Protein AF-A0AAX4HRD5-F1 (afdb_monomer_lite)

Organism: NCBI:txid28202

Foldseek 3Di:
DDDDDDDDDDDDDDDDDDDDDDDDDDDDPPPPPPDPPDQLDPDKDFPDKAFDAFPPDPPDPADDLVRQVVVLVVVVVVVVPCPQFDWAEKEKEAEAELDFDWDADPNDTDTDPCRQVSRQVRRVRVQVSNCVNCVVVCVVCVRHHYHTYYDHAFDHDDPCLVVQVVAFPVDPCSLVLLQVLCVVGVCRCCPQLVNPHSVVLNPCVQHRTRSSSRTVSNHGMIITIIGGRNVSRDDDPPPPPDDDDDDDDDD

Sequence (251 aa):
MKAFNLLAFYLILGISVAQAQYGNPNYSLQNRKRQPPPACVDEKFVLHGEMIPLNFETGRSTVGEDQIEPVKNKVSAYLSSHEIELITDVTVTTSSSKAPFYTTINGKKVLDPQSNEKSLSLAKERMVFAEKVMSSLKASYPNIKFNFAAELAGPDFHPADLNDRFVTRMTAGYGERVESLFQKHKASYTDQAIVQSSYDLLDEQKFGNLFLAKFKPFHGIRLVIQGYKKELVKCLETKEKINPKSGASKQ

pLDDT: mean 77.13, std 22.77, range [31.62, 98.19]

Structure (mmCIF, N/CA/C/O backbone):
data_AF-A0AAX4HRD5-F1
#
_entry.id   AF-A0AAX4HRD5-F1
#
loop_
_atom_site.group_PDB
_atom_site.id
_atom_site.type_symbol
_atom_site.label_atom_id
_atom_site.label_alt_id
_atom_site.label_comp_id
_atom_site.label_asym_id
_atom_site.label_entity_id
_atom_site.label_seq_id
_atom_site.pdbx_PDB_ins_code
_atom_site.Cartn_x
_atom_site.Cartn_y
_atom_site.Cartn_z
_atom_site.occupancy
_atom_site.B_iso_or_equiv
_atom_site.auth_seq_id
_atom_site.auth_comp_id
_atom_site.auth_asym_id
_atom_site.auth_atom_id
_atom_site.pdbx_PDB_model_num
ATOM 1 N N . MET A 1 1 ? -27.467 -68.793 -16.072 1.00 38.50 1 MET A N 1
ATOM 2 C CA . MET A 1 1 ? -27.285 -70.125 -15.455 1.00 38.50 1 MET A CA 1
ATOM 3 C C . MET A 1 1 ? -26.776 -69.925 -14.034 1.00 38.50 1 MET A C 1
ATOM 5 O O . MET A 1 1 ? -25.820 -69.184 -13.898 1.00 38.50 1 MET A O 1
ATOM 9 N N . LYS A 1 2 ? -27.489 -70.512 -13.054 1.00 36.59 2 LYS A N 1
ATOM 10 C CA . LYS A 1 2 ? -27.064 -71.141 -11.774 1.00 36.59 2 LYS A CA 1
ATOM 11 C C . LYS A 1 2 ? -25.809 -70.595 -11.047 1.00 36.59 2 LYS A C 1
ATOM 13 O O . LYS A 1 2 ? -24.791 -70.414 -11.683 1.00 36.59 2 LYS A O 1
ATOM 18 N N . ALA A 1 3 ? -25.699 -70.501 -9.722 1.00 35.88 3 ALA A N 1
ATOM 19 C CA . ALA A 1 3 ? -26.572 -70.652 -8.554 1.00 35.88 3 ALA A CA 1
ATOM 20 C C . ALA A 1 3 ? -25.680 -70.421 -7.300 1.00 35.88 3 ALA A C 1
ATOM 22 O O . ALA A 1 3 ? -24.546 -70.879 -7.282 1.00 35.88 3 ALA A O 1
ATOM 23 N N . PHE A 1 4 ? -26.209 -69.705 -6.301 1.00 38.50 4 PHE A N 1
ATOM 24 C CA . PHE A 1 4 ? -26.206 -69.972 -4.846 1.00 38.50 4 PHE A CA 1
ATOM 25 C C . PHE A 1 4 ? -25.035 -70.665 -4.100 1.00 38.50 4 PHE A C 1
ATOM 27 O O . PHE A 1 4 ? -24.692 -71.804 -4.397 1.00 38.50 4 PHE A O 1
ATOM 34 N N . ASN A 1 5 ? -24.593 -70.020 -3.002 1.00 38.41 5 ASN A N 1
ATOM 35 C CA . ASN A 1 5 ? -24.482 -70.506 -1.595 1.00 38.41 5 ASN A CA 1
ATOM 36 C C . ASN A 1 5 ? -23.712 -69.425 -0.791 1.00 38.41 5 ASN A C 1
ATOM 38 O O . ASN A 1 5 ? -22.618 -69.065 -1.202 1.00 38.41 5 ASN A O 1
ATOM 42 N N . LEU A 1 6 ? -24.198 -68.706 0.232 1.00 38.72 6 LEU A N 1
ATOM 43 C CA . LEU A 1 6 ? -25.059 -68.953 1.405 1.00 38.72 6 LEU A CA 1
ATOM 44 C C . LEU A 1 6 ? -24.363 -69.745 2.532 1.00 38.72 6 LEU A C 1
ATOM 46 O O . LEU A 1 6 ? -23.932 -70.865 2.293 1.00 38.72 6 LEU A O 1
ATOM 50 N N . LEU A 1 7 ? -24.322 -69.105 3.718 1.00 36.81 7 LEU A N 1
ATOM 51 C CA . LEU A 1 7 ? -24.059 -69.528 5.119 1.00 36.81 7 LEU A CA 1
ATOM 52 C C . LEU A 1 7 ? -22.996 -68.614 5.776 1.00 36.81 7 LEU A C 1
ATOM 54 O O . LEU A 1 7 ? -21.862 -68.594 5.322 1.00 36.81 7 LEU A O 1
ATOM 58 N N . ALA A 1 8 ? -23.292 -67.687 6.701 1.00 39.28 8 ALA A N 1
ATOM 59 C CA . ALA A 1 8 ? -24.043 -67.695 7.975 1.00 39.28 8 ALA A CA 1
ATOM 60 C C . ALA A 1 8 ? -23.260 -68.274 9.174 1.00 39.28 8 ALA A C 1
ATOM 62 O O . ALA A 1 8 ? -22.603 -69.296 9.022 1.00 39.28 8 ALA A O 1
ATOM 63 N N . PHE A 1 9 ? -23.468 -67.632 10.344 1.00 35.31 9 PHE A N 1
ATOM 64 C CA . PHE A 1 9 ? -23.057 -67.952 11.733 1.00 35.31 9 PHE A CA 1
ATOM 65 C C . PHE A 1 9 ? -21.762 -67.284 12.263 1.00 35.31 9 PHE A C 1
ATOM 67 O O . PHE A 1 9 ? -20.783 -67.209 11.541 1.00 35.31 9 PHE A O 1
ATOM 74 N N . TYR A 1 10 ? -21.645 -66.766 13.500 1.00 37.69 10 TYR A N 1
ATOM 75 C CA . TYR A 1 10 ? -22.487 -66.795 14.709 1.00 37.69 10 TYR A CA 1
ATOM 76 C C . TYR A 1 10 ? -22.283 -65.524 15.572 1.00 37.69 10 TYR A C 1
ATOM 78 O O . TYR A 1 10 ? -21.238 -64.882 15.569 1.00 37.69 10 TYR A O 1
ATOM 86 N N . LEU A 1 11 ? -23.335 -65.243 16.332 1.00 37.12 11 LEU A N 1
ATOM 87 C CA . LEU A 1 11 ? -23.614 -64.236 17.357 1.00 37.12 11 LEU A CA 1
ATOM 88 C C . LEU A 1 11 ? -23.025 -64.658 18.718 1.00 37.12 11 LEU A C 1
ATOM 90 O O . LEU A 1 11 ? -23.286 -65.799 19.077 1.00 37.12 11 LEU A O 1
ATOM 94 N N . ILE A 1 12 ? -22.368 -63.786 19.507 1.00 42.50 12 ILE A N 1
ATOM 95 C CA . ILE A 1 12 ? -22.338 -63.897 20.990 1.00 42.50 12 ILE A CA 1
ATOM 96 C C . ILE A 1 12 ? -22.329 -62.506 21.656 1.00 42.50 12 ILE A C 1
ATOM 98 O O . ILE A 1 12 ? -21.476 -61.661 21.393 1.00 42.50 12 ILE A O 1
ATOM 102 N N . LEU A 1 13 ? -23.319 -62.330 22.535 1.00 39.72 13 LEU A N 1
ATOM 103 C CA . LEU A 1 13 ? -23.557 -61.255 23.498 1.00 39.72 13 LEU A CA 1
ATOM 104 C C . LEU A 1 13 ? -22.536 -61.243 24.646 1.00 39.72 13 LEU A C 1
ATOM 106 O O . LEU A 1 13 ? -22.131 -62.294 25.130 1.00 39.72 13 LEU A O 1
ATOM 110 N N . GLY A 1 14 ? -22.259 -60.055 25.183 1.00 31.62 14 GLY A N 1
ATOM 111 C CA . GLY A 1 14 ? -21.596 -59.876 26.475 1.00 31.62 14 GLY A CA 1
ATOM 112 C C . GLY A 1 14 ? -22.189 -58.695 27.238 1.00 31.62 14 GLY A C 1
ATOM 113 O O . GLY A 1 14 ? -21.616 -57.612 27.242 1.00 31.62 14 GLY A O 1
ATOM 114 N N . ILE A 1 15 ? -23.356 -58.904 27.854 1.00 38.53 15 ILE A N 1
ATOM 115 C CA . ILE A 1 15 ? -23.909 -58.037 28.902 1.00 38.53 15 ILE A CA 1
ATOM 116 C C . ILE A 1 15 ? -23.334 -58.530 30.232 1.00 38.53 15 ILE A C 1
ATOM 118 O O . ILE A 1 15 ? -23.537 -59.691 30.578 1.00 38.53 15 ILE A O 1
ATOM 122 N N . SER A 1 16 ? -22.700 -57.640 30.997 1.00 37.88 16 SER A N 1
ATOM 123 C CA . SER A 1 16 ? -22.436 -57.849 32.423 1.00 37.88 16 SER A CA 1
ATOM 124 C C . SER A 1 16 ? -23.011 -56.682 33.216 1.00 37.88 16 SER A C 1
ATOM 126 O O . SER A 1 16 ? -22.591 -55.537 33.063 1.00 37.88 16 SER A O 1
ATOM 128 N N . VAL A 1 17 ? -23.994 -57.005 34.056 1.00 39.75 17 VAL A N 1
ATOM 129 C CA . VAL A 1 17 ? -24.582 -56.152 35.092 1.00 39.75 17 VAL A CA 1
ATOM 130 C C . VAL A 1 17 ? -24.064 -56.641 36.442 1.00 39.75 17 VAL A C 1
ATOM 132 O O . VAL A 1 17 ? -24.178 -57.831 36.717 1.00 39.75 17 VAL A O 1
ATOM 135 N N . ALA A 1 18 ? -23.540 -55.731 37.266 1.00 37.22 18 ALA A N 1
ATOM 136 C CA . ALA A 1 18 ? -23.424 -55.772 38.738 1.00 37.22 18 ALA A CA 1
ATOM 137 C C . ALA A 1 18 ? -22.440 -54.652 39.138 1.00 37.22 18 ALA A C 1
ATOM 139 O O . ALA A 1 18 ? -21.436 -54.475 38.465 1.00 37.22 18 ALA A O 1
ATOM 140 N N . GLN A 1 19 ? -22.605 -53.834 40.175 1.00 33.31 19 GLN A N 1
ATOM 141 C CA . GLN A 1 19 ? -23.454 -53.877 41.359 1.00 33.31 19 GLN A CA 1
ATOM 142 C C . GLN A 1 19 ? -23.514 -52.453 41.939 1.00 33.31 19 GLN A C 1
ATOM 144 O O . GLN A 1 19 ? -22.538 -51.706 41.883 1.00 33.31 19 GLN A O 1
ATOM 149 N N . ALA A 1 20 ? -24.654 -52.098 42.527 1.00 34.84 20 ALA A N 1
ATOM 150 C CA . ALA A 1 20 ? -24.804 -50.909 43.352 1.00 34.84 20 ALA A CA 1
ATOM 151 C C . ALA A 1 20 ? -24.137 -51.121 44.723 1.00 34.84 20 ALA A C 1
ATOM 153 O O . ALA A 1 20 ? -24.374 -52.137 45.375 1.00 34.84 20 ALA A O 1
ATOM 154 N N . GLN A 1 21 ? -23.373 -50.133 45.190 1.00 35.44 21 GLN A N 1
ATOM 155 C CA . GLN A 1 21 ? -23.052 -49.957 46.605 1.00 35.44 21 GLN A CA 1
ATOM 156 C C . GLN A 1 21 ? -23.453 -48.546 47.035 1.00 35.44 21 GLN A C 1
ATOM 158 O O . GLN A 1 21 ? -23.017 -47.547 46.467 1.00 35.44 21 GLN A O 1
ATOM 163 N N . TYR A 1 22 ? -24.326 -48.499 48.038 1.00 35.03 22 TYR A N 1
ATOM 164 C CA . TYR A 1 22 ? -24.708 -47.306 48.780 1.00 35.03 22 TYR A CA 1
ATOM 165 C C . TYR A 1 22 ? -23.544 -46.834 49.666 1.00 35.03 22 TYR A C 1
ATOM 167 O O . TYR A 1 22 ? -22.958 -47.632 50.395 1.00 35.03 22 TYR A O 1
ATOM 175 N N . GLY A 1 23 ? -23.272 -45.526 49.657 1.00 32.09 23 GLY A N 1
ATOM 176 C CA . GLY A 1 23 ? -22.358 -44.842 50.575 1.00 32.09 23 GLY A CA 1
ATOM 177 C C . GLY A 1 23 ? -22.674 -43.342 50.645 1.00 32.09 23 GLY A C 1
ATOM 178 O O . GLY A 1 23 ? -22.724 -42.670 49.623 1.00 32.09 23 GLY A O 1
ATOM 179 N N . ASN A 1 24 ? -22.947 -42.867 51.861 1.00 32.41 24 ASN A N 1
ATOM 180 C CA . ASN A 1 24 ? -23.458 -41.550 52.284 1.00 32.41 24 ASN A CA 1
ATOM 181 C C . ASN A 1 24 ? -22.602 -40.334 51.812 1.00 32.41 24 ASN A C 1
ATOM 183 O O . ASN A 1 24 ? -21.400 -40.491 51.586 1.00 32.41 24 ASN A O 1
ATOM 187 N N . PRO A 1 25 ? -23.174 -39.111 51.712 1.00 44.19 25 PRO A N 1
ATOM 188 C CA . PRO A 1 25 ? -22.585 -37.954 51.060 1.00 44.19 25 PRO A CA 1
ATOM 189 C C . PRO A 1 25 ? -21.650 -37.208 52.011 1.00 44.19 25 PRO A C 1
ATOM 191 O O . PRO A 1 25 ? -22.013 -36.888 53.141 1.00 44.19 25 PRO A O 1
ATOM 194 N N . ASN A 1 26 ? -20.467 -36.852 51.522 1.00 32.72 26 ASN A N 1
ATOM 195 C CA . ASN A 1 26 ? -19.670 -35.806 52.140 1.00 32.72 26 ASN A CA 1
ATOM 196 C C . ASN A 1 26 ? -19.492 -34.666 51.146 1.00 32.72 26 ASN A C 1
ATOM 198 O O . ASN A 1 26 ? -18.991 -34.834 50.034 1.00 32.72 26 ASN A O 1
ATOM 202 N N . TYR A 1 27 ? -19.974 -33.508 51.582 1.00 39.41 27 TYR A N 1
ATOM 203 C CA . TYR A 1 27 ? -19.851 -32.218 50.939 1.00 39.41 27 TYR A CA 1
ATOM 204 C C . TYR A 1 27 ? -18.404 -31.965 50.504 1.00 39.41 27 TYR A C 1
ATOM 206 O O . TYR A 1 27 ? -17.503 -31.868 51.332 1.00 39.41 27 TYR A O 1
ATOM 214 N N . SER A 1 28 ? -18.198 -31.732 49.209 1.00 35.22 28 SER A N 1
ATOM 215 C CA . SER A 1 28 ? -17.154 -30.805 48.786 1.00 35.22 28 SER A CA 1
ATOM 216 C C . SER A 1 28 ? -17.786 -29.773 47.858 1.00 35.22 28 SER A C 1
ATOM 218 O O . SER A 1 28 ? -18.072 -30.018 46.687 1.00 35.22 28 SER A O 1
ATOM 220 N N . LEU A 1 29 ? -18.064 -28.600 48.429 1.00 38.88 29 LEU A N 1
ATOM 221 C CA . LEU A 1 29 ? -18.230 -27.356 47.688 1.00 38.88 29 LEU A CA 1
ATOM 222 C C . LEU A 1 29 ? -16.873 -27.040 47.050 1.00 38.88 29 LEU A C 1
ATOM 224 O O . LEU A 1 29 ? -16.096 -26.233 47.554 1.00 38.88 29 LEU A O 1
ATOM 228 N N . GLN A 1 30 ? -16.548 -27.728 45.956 1.00 38.16 30 GLN A N 1
ATOM 229 C CA . GLN A 1 30 ? -15.456 -27.293 45.109 1.00 38.16 30 GLN A CA 1
ATOM 230 C C . GLN A 1 30 ? -15.877 -25.975 44.474 1.00 38.16 30 GLN A C 1
ATOM 232 O O . GLN A 1 30 ? -16.854 -25.904 43.728 1.00 38.16 30 GLN A O 1
ATOM 237 N N . ASN A 1 31 ? -15.113 -24.940 44.815 1.00 38.94 31 ASN A N 1
ATOM 238 C CA . ASN A 1 31 ? -14.980 -23.681 44.102 1.00 38.94 31 ASN A CA 1
ATOM 239 C C . ASN A 1 31 ? -15.047 -23.903 42.581 1.00 38.94 31 ASN A C 1
ATOM 241 O O . ASN A 1 31 ? -14.020 -24.030 41.911 1.00 38.94 31 ASN A O 1
ATOM 245 N N . ARG A 1 32 ? -16.253 -23.874 42.003 1.00 37.75 32 ARG A N 1
ATOM 246 C CA . ARG A 1 32 ? -16.411 -23.486 40.607 1.00 37.75 32 ARG A CA 1
ATOM 247 C C . ARG A 1 32 ? -16.018 -22.021 40.566 1.00 37.75 32 ARG A C 1
ATOM 249 O O . ARG A 1 32 ? -16.844 -21.144 40.813 1.00 37.75 32 ARG A O 1
ATOM 256 N N . LYS A 1 33 ? -14.741 -21.758 40.262 1.00 39.19 33 LYS A N 1
ATOM 257 C CA . LYS A 1 33 ? -14.354 -20.515 39.595 1.00 39.19 33 LYS A CA 1
ATOM 258 C C . LYS A 1 33 ? -15.393 -20.329 38.498 1.00 39.19 33 LYS A C 1
ATOM 260 O O . LYS A 1 33 ? -15.462 -21.161 37.594 1.00 39.19 33 LYS A O 1
ATOM 265 N N . ARG A 1 34 ? -16.270 -19.331 38.643 1.00 40.81 34 ARG A N 1
ATOM 266 C CA . ARG A 1 34 ? -17.187 -18.952 37.573 1.00 40.81 34 ARG A CA 1
ATOM 267 C C . ARG A 1 34 ? -16.283 -18.651 36.390 1.00 40.81 34 ARG A C 1
ATOM 269 O O . ARG A 1 34 ? -15.554 -17.663 36.423 1.00 40.81 34 ARG A O 1
ATOM 276 N N . GLN A 1 35 ? -16.245 -19.557 35.415 1.00 43.12 35 GLN A N 1
ATOM 277 C CA . GLN A 1 35 ? -15.680 -19.205 34.131 1.00 43.12 35 GLN A CA 1
ATOM 278 C C . GLN A 1 35 ? -16.486 -17.995 33.660 1.00 43.12 35 GLN A C 1
ATOM 280 O O . GLN A 1 35 ? -17.718 -18.012 33.791 1.00 43.12 35 GLN A O 1
ATOM 285 N N . PRO A 1 36 ? -15.819 -16.918 33.218 1.00 44.66 36 PRO A N 1
ATOM 286 C CA . PRO A 1 36 ? -16.534 -15.832 32.577 1.00 44.66 36 PRO A CA 1
ATOM 287 C C . PRO A 1 36 ? -17.394 -16.436 31.455 1.00 44.66 36 PRO A C 1
ATOM 289 O O . PRO A 1 36 ? -16.973 -17.422 30.841 1.00 44.66 36 PRO A O 1
ATOM 292 N N . PRO A 1 37 ? -18.614 -15.919 31.237 1.00 48.28 37 PRO A N 1
ATOM 293 C CA . PRO A 1 37 ? -19.470 -16.420 30.171 1.00 48.28 37 PRO A CA 1
ATOM 294 C C . PRO A 1 37 ? -18.688 -16.425 28.845 1.00 48.28 37 PRO A C 1
ATOM 296 O O . PRO A 1 37 ? -17.903 -15.500 28.614 1.00 48.28 37 PRO A O 1
ATOM 299 N N . PRO A 1 38 ? -18.851 -17.460 28.000 1.00 47.88 38 PRO A N 1
ATOM 300 C CA . PRO A 1 38 ? -18.165 -17.524 26.716 1.00 47.88 38 PRO A CA 1
ATOM 301 C C . PRO A 1 38 ? -18.515 -16.289 25.878 1.00 47.88 38 PRO A C 1
ATOM 303 O O . PRO A 1 38 ? -19.665 -15.843 25.869 1.00 47.88 38 PRO A O 1
ATOM 306 N N . ALA A 1 39 ? -17.520 -15.724 25.195 1.00 47.25 39 ALA A N 1
ATOM 307 C CA . ALA A 1 39 ? -17.760 -14.698 24.189 1.00 47.25 39 ALA A CA 1
ATOM 308 C C . ALA A 1 39 ? -18.638 -15.300 23.076 1.00 47.25 39 ALA A C 1
ATOM 310 O O . ALA A 1 39 ? -18.382 -16.414 22.637 1.00 47.25 39 ALA A O 1
ATOM 311 N N . CYS A 1 40 ? -19.690 -14.601 22.636 1.00 58.09 40 CYS A N 1
ATOM 312 C CA . CYS A 1 40 ? -20.634 -15.152 21.649 1.00 58.09 40 CYS A CA 1
ATOM 313 C C . CYS A 1 40 ? -20.211 -14.930 20.184 1.00 58.09 40 CYS A C 1
ATOM 315 O O . CYS A 1 40 ? -20.991 -15.214 19.279 1.00 58.09 40 CYS A O 1
ATOM 317 N N . VAL A 1 41 ? -19.013 -14.396 19.932 1.00 57.09 41 VAL A N 1
ATOM 318 C CA . VAL A 1 41 ? -18.454 -14.235 18.583 1.00 57.09 41 VAL A CA 1
ATOM 319 C C . VAL A 1 41 ? -16.945 -14.432 18.679 1.00 57.09 41 VAL A C 1
ATOM 321 O O . VAL A 1 41 ? -16.258 -13.617 19.293 1.00 57.09 41 VAL A O 1
ATOM 324 N N . ASP A 1 42 ? -16.450 -15.533 18.117 1.00 55.44 42 ASP A N 1
ATOM 325 C CA . ASP A 1 42 ? -15.047 -15.945 18.252 1.00 55.44 42 ASP A CA 1
ATOM 326 C C . ASP A 1 42 ? -14.104 -15.214 17.278 1.00 55.44 42 ASP A C 1
ATOM 328 O O . ASP A 1 42 ? -12.894 -15.180 17.497 1.00 55.44 42 ASP A O 1
ATOM 332 N N . GLU A 1 43 ? -14.635 -14.579 16.226 1.00 67.75 43 GLU A N 1
ATOM 333 C CA . GLU A 1 43 ? -13.824 -14.018 15.140 1.00 67.75 43 GLU A CA 1
ATOM 334 C C . GLU A 1 43 ? -14.094 -12.526 14.901 1.00 67.75 43 GLU A C 1
ATOM 336 O O . GLU A 1 43 ? -15.232 -12.083 14.735 1.00 67.75 43 GLU A O 1
ATOM 341 N N . LYS A 1 44 ? -13.010 -11.740 14.876 1.00 78.62 44 LYS A N 1
ATOM 342 C CA . LYS A 1 44 ? -13.014 -10.345 14.421 1.00 78.62 44 LYS A CA 1
ATOM 343 C C . LYS A 1 44 ? -13.053 -10.312 12.899 1.00 78.62 44 LYS A C 1
ATOM 345 O O . LYS A 1 44 ? -12.242 -10.966 12.246 1.00 78.62 44 LYS A O 1
ATOM 350 N N . PHE A 1 45 ? -13.919 -9.477 12.341 1.00 86.50 45 PHE A N 1
ATOM 351 C CA . PHE A 1 45 ? -14.015 -9.278 10.897 1.00 86.50 45 PHE A CA 1
ATOM 352 C C . PHE A 1 45 ? -13.294 -8.003 10.473 1.00 86.50 45 PHE A C 1
ATOM 354 O O . PHE A 1 45 ? -13.218 -7.039 11.235 1.00 86.50 45 PHE A O 1
ATOM 361 N N . VAL A 1 46 ? -12.811 -7.980 9.230 1.00 88.62 46 VAL A N 1
ATOM 362 C CA . VAL A 1 46 ? -12.480 -6.726 8.547 1.00 88.62 46 VAL A CA 1
ATOM 363 C C . VAL A 1 46 ? -13.798 -6.057 8.166 1.00 88.62 46 VAL A C 1
ATOM 365 O O . VAL A 1 46 ? -14.539 -6.576 7.335 1.00 88.62 46 VAL A O 1
ATOM 368 N N . LEU A 1 47 ? -14.099 -4.937 8.818 1.00 88.94 47 LEU A N 1
ATOM 369 C CA . LEU A 1 47 ? -15.295 -4.132 8.570 1.00 88.94 47 LEU A CA 1
ATOM 370 C C . LEU A 1 47 ? -15.053 -3.160 7.409 1.00 88.94 47 LEU A C 1
ATOM 372 O O . LEU A 1 47 ? -15.902 -3.007 6.538 1.00 88.94 47 LEU A O 1
ATOM 376 N N . HIS A 1 48 ? -13.845 -2.589 7.349 1.00 91.19 48 HIS A N 1
ATOM 377 C CA . HIS A 1 48 ? -13.391 -1.728 6.257 1.00 91.19 48 HIS A CA 1
ATOM 378 C C . HIS A 1 48 ? -11.934 -2.010 5.915 1.00 91.19 48 HIS A C 1
ATOM 380 O O . HIS A 1 48 ? -11.097 -2.154 6.808 1.00 91.19 48 HIS A O 1
ATOM 386 N N . GLY A 1 49 ? -11.627 -2.053 4.623 1.00 90.81 49 GLY A N 1
ATOM 387 C CA . GLY A 1 49 ? -10.275 -2.194 4.102 1.00 90.81 49 GLY A CA 1
ATOM 388 C C . GLY A 1 49 ? -10.104 -1.302 2.883 1.00 90.81 49 GLY A C 1
ATOM 389 O O . GLY A 1 49 ? -10.885 -1.394 1.940 1.00 90.81 49 GLY A O 1
ATOM 390 N N . GLU A 1 50 ? -9.095 -0.438 2.894 1.00 91.88 50 GLU A N 1
ATOM 391 C CA . GLU A 1 50 ? -8.825 0.482 1.788 1.00 91.88 50 GLU A CA 1
ATOM 392 C C . GLU A 1 50 ? -7.322 0.728 1.652 1.00 91.88 50 GLU A C 1
ATOM 394 O O . GLU A 1 50 ? -6.609 0.870 2.648 1.00 91.88 50 GLU A O 1
ATOM 399 N N . MET A 1 51 ? -6.851 0.827 0.410 1.00 89.62 51 MET A N 1
ATOM 400 C CA . MET A 1 51 ? -5.528 1.354 0.096 1.00 89.62 51 MET A CA 1
ATOM 401 C C . MET A 1 51 ? -5.665 2.800 -0.379 1.00 89.62 51 MET A C 1
ATOM 403 O O . MET A 1 51 ? -6.194 3.070 -1.456 1.00 89.62 51 MET A O 1
ATOM 407 N N . ILE A 1 52 ? -5.192 3.735 0.439 1.00 88.31 52 ILE A N 1
ATOM 408 C CA . ILE A 1 52 ? -5.245 5.169 0.166 1.00 88.31 52 ILE A CA 1
ATOM 409 C C . ILE A 1 52 ? -3.939 5.551 -0.542 1.00 88.31 52 ILE A C 1
ATOM 411 O O . ILE A 1 52 ? -2.872 5.525 0.089 1.00 88.31 52 ILE A O 1
ATOM 415 N N . PRO A 1 53 ? -3.976 5.889 -1.845 1.00 80.12 53 PRO A N 1
ATOM 416 C CA . PRO A 1 53 ? -2.792 6.363 -2.538 1.00 80.12 53 PRO A CA 1
ATOM 417 C C . PRO A 1 53 ? -2.395 7.728 -1.979 1.00 80.12 53 PRO A C 1
ATOM 419 O O . PRO A 1 53 ? -3.237 8.576 -1.688 1.00 80.12 53 PRO A O 1
ATOM 422 N N . LEU A 1 54 ? -1.095 7.946 -1.846 1.00 75.75 54 LEU A N 1
ATOM 423 C CA . LEU A 1 54 ? -0.558 9.233 -1.429 1.00 75.75 54 LEU A CA 1
ATOM 424 C C . LEU A 1 54 ? -0.285 10.103 -2.659 1.00 75.75 54 LEU A C 1
ATOM 426 O O . LEU A 1 54 ? 0.274 9.632 -3.656 1.00 75.75 54 LEU A O 1
ATOM 430 N N . ASN A 1 55 ? -0.645 11.382 -2.572 1.00 64.62 55 ASN A N 1
ATOM 431 C CA . ASN A 1 55 ? -0.332 12.367 -3.600 1.00 64.62 55 ASN A CA 1
ATOM 432 C C . ASN A 1 55 ? 1.102 12.856 -3.397 1.00 64.62 55 ASN A C 1
ATOM 434 O O . ASN A 1 55 ? 1.350 13.914 -2.821 1.00 64.62 55 ASN A O 1
ATOM 438 N N . PHE A 1 56 ? 2.068 12.085 -3.895 1.00 55.72 56 PHE A N 1
ATOM 439 C CA . PHE A 1 56 ? 3.425 12.598 -4.038 1.00 55.72 56 PHE A CA 1
ATOM 440 C C . PHE A 1 56 ? 3.432 13.642 -5.143 1.00 55.72 56 PHE A C 1
ATOM 442 O O . PHE A 1 56 ? 3.488 13.310 -6.327 1.00 55.72 56 PHE A O 1
ATOM 449 N N . GLU A 1 57 ? 3.402 14.915 -4.759 1.00 53.22 57 GLU A N 1
ATOM 450 C CA . GLU A 1 57 ? 3.896 15.960 -5.644 1.00 53.22 57 GLU A CA 1
ATOM 451 C C . GLU A 1 57 ? 5.327 15.591 -6.045 1.00 53.22 57 GLU A C 1
ATOM 453 O O . GLU A 1 57 ? 6.188 15.322 -5.197 1.00 53.22 57 GLU A O 1
ATOM 458 N N . THR A 1 58 ? 5.573 15.527 -7.351 1.00 41.28 58 THR A N 1
ATOM 459 C CA . THR A 1 58 ? 6.892 15.243 -7.912 1.00 41.28 58 THR A CA 1
ATOM 460 C C . THR A 1 58 ? 7.910 16.213 -7.304 1.00 41.28 58 THR A C 1
ATOM 462 O O . THR A 1 58 ? 7.840 17.411 -7.556 1.00 41.28 58 THR A O 1
ATOM 465 N N . GLY A 1 59 ? 8.843 15.710 -6.489 1.00 40.38 59 GLY A N 1
ATOM 466 C CA . GLY A 1 59 ? 9.871 16.528 -5.831 1.00 40.38 59 GLY A CA 1
ATOM 467 C C . GLY A 1 59 ? 9.737 16.676 -4.313 1.00 40.38 59 GLY A C 1
ATOM 468 O O . GLY A 1 59 ? 10.682 17.158 -3.689 1.00 40.38 59 GLY A O 1
ATOM 469 N N . ARG A 1 60 ? 8.647 16.212 -3.684 1.00 53.09 60 ARG A N 1
ATOM 470 C CA . ARG A 1 60 ? 8.611 16.101 -2.216 1.00 53.09 60 ARG A CA 1
ATOM 471 C C . ARG A 1 60 ? 9.478 14.933 -1.751 1.00 53.09 60 ARG A C 1
ATOM 473 O O . ARG A 1 60 ? 9.220 13.775 -2.075 1.00 53.09 60 ARG A O 1
ATOM 480 N N . SER A 1 61 ? 10.519 15.258 -0.992 1.00 51.09 61 SER A N 1
ATOM 481 C CA . SER A 1 61 ? 11.445 14.298 -0.385 1.00 51.09 61 SER A CA 1
ATOM 482 C C . SER A 1 61 ? 10.946 13.736 0.948 1.00 51.09 61 SER A C 1
ATOM 484 O O . SER A 1 61 ? 11.474 12.724 1.398 1.00 51.09 61 SER A O 1
ATOM 486 N N . THR A 1 62 ? 9.934 14.358 1.561 1.00 57.56 62 THR A N 1
ATOM 487 C CA . THR A 1 62 ? 9.388 13.993 2.874 1.00 57.56 62 THR A CA 1
ATOM 488 C C . THR A 1 62 ? 7.860 13.963 2.857 1.00 57.56 62 THR A C 1
ATOM 490 O O . THR A 1 62 ? 7.211 14.585 2.011 1.00 57.56 62 THR A O 1
ATOM 493 N N . VAL A 1 63 ? 7.269 13.207 3.786 1.00 67.00 63 VAL A N 1
ATOM 494 C CA . VAL A 1 63 ? 5.811 13.165 3.986 1.00 67.00 63 VAL A CA 1
ATOM 495 C C . VAL A 1 63 ? 5.398 14.206 5.022 1.00 67.00 63 VAL A C 1
ATOM 497 O O . VAL A 1 63 ? 6.074 14.358 6.033 1.00 67.00 63 VAL A O 1
ATOM 500 N N . GLY A 1 64 ? 4.303 14.923 4.754 1.00 70.38 64 GLY A N 1
ATOM 501 C CA . GLY A 1 64 ? 3.741 15.949 5.633 1.00 70.38 64 GLY A CA 1
ATOM 502 C C . GLY A 1 64 ? 2.403 15.545 6.253 1.00 70.38 64 GLY A C 1
ATOM 503 O O .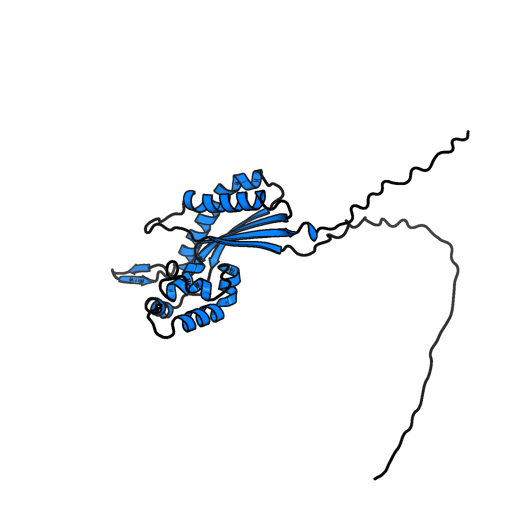 GLY A 1 64 ? 1.782 14.560 5.852 1.00 70.38 64 GLY A O 1
ATOM 504 N N . GLU A 1 65 ? 1.949 16.321 7.240 1.00 78.31 65 GLU A N 1
ATOM 505 C CA . GLU A 1 65 ? 0.653 16.118 7.912 1.00 78.31 65 GLU A CA 1
ATOM 506 C C . GLU A 1 65 ? -0.528 16.207 6.931 1.00 78.31 65 GLU A C 1
ATOM 508 O O . GLU A 1 65 ? -1.487 15.447 7.051 1.00 78.31 65 GLU A O 1
ATOM 513 N N . ASP A 1 66 ? -0.413 17.043 5.896 1.00 80.56 66 ASP A N 1
ATOM 514 C CA . ASP A 1 66 ? -1.387 17.205 4.809 1.00 80.56 66 ASP A CA 1
ATOM 515 C C . ASP A 1 66 ? -1.675 15.901 4.048 1.00 80.56 66 ASP A C 1
ATOM 517 O O . ASP A 1 66 ? -2.765 15.715 3.510 1.00 80.56 66 ASP A O 1
ATOM 521 N N . GLN A 1 67 ? -0.714 14.976 4.038 1.00 79.75 67 GLN A N 1
ATOM 522 C CA . GLN A 1 67 ? -0.848 13.672 3.394 1.00 79.75 67 GLN A CA 1
ATOM 523 C C . GLN A 1 67 ? -1.563 12.644 4.283 1.00 79.75 67 GLN A C 1
ATOM 525 O O . GLN A 1 67 ? -2.062 11.641 3.773 1.00 79.75 67 GLN A O 1
ATOM 530 N N . ILE A 1 68 ? -1.613 12.870 5.602 1.00 85.31 68 ILE A N 1
ATOM 531 C CA . ILE A 1 68 ? -2.156 11.910 6.572 1.00 85.31 68 ILE A CA 1
ATOM 532 C C . ILE A 1 68 ? -3.494 12.359 7.171 1.00 85.31 68 ILE A C 1
ATOM 534 O O . ILE A 1 68 ? -4.330 11.513 7.490 1.00 85.31 68 ILE A O 1
ATOM 538 N N . GLU A 1 69 ? -3.755 13.664 7.268 1.00 87.75 69 GLU A N 1
ATOM 539 C CA . GLU A 1 69 ? -5.036 14.198 7.754 1.00 87.75 69 GLU A CA 1
ATOM 540 C C . GLU A 1 69 ? -6.259 13.611 7.011 1.00 87.75 69 GLU A C 1
ATOM 542 O O . GLU A 1 69 ? -7.245 13.269 7.668 1.00 87.75 69 GLU A O 1
ATOM 547 N N . PRO A 1 70 ? -6.219 13.363 5.681 1.00 87.69 70 PRO A N 1
ATOM 548 C CA . PRO A 1 70 ? -7.314 12.676 4.994 1.00 87.69 70 PRO A CA 1
ATOM 549 C C . PRO A 1 70 ? -7.595 11.265 5.533 1.00 87.69 70 PRO A C 1
ATOM 551 O O . PRO A 1 70 ? -8.753 10.850 5.589 1.00 87.69 70 PRO A O 1
ATOM 554 N N . VAL A 1 71 ? -6.561 10.533 5.967 1.00 88.69 71 VAL A N 1
ATOM 555 C CA . VAL A 1 71 ? -6.710 9.204 6.586 1.00 88.69 71 VAL A CA 1
ATOM 556 C C . VAL A 1 71 ? -7.412 9.331 7.932 1.00 88.69 71 VAL A C 1
ATOM 558 O O . VAL A 1 71 ? -8.360 8.597 8.204 1.00 88.69 71 VAL A O 1
ATOM 561 N N . LYS A 1 72 ? -7.002 10.301 8.754 1.00 91.81 72 LYS A N 1
ATOM 562 C CA . LYS A 1 72 ? -7.657 10.594 10.034 1.00 91.81 72 LYS A CA 1
ATOM 563 C C . LYS A 1 72 ? -9.124 10.949 9.854 1.00 91.81 72 LYS A C 1
ATOM 565 O O . LYS A 1 72 ? -9.966 10.403 10.563 1.00 91.81 72 LYS A O 1
ATOM 570 N N . ASN A 1 73 ? -9.435 11.803 8.883 1.00 91.06 73 ASN A N 1
ATOM 571 C CA . ASN A 1 73 ? -10.809 12.194 8.583 1.00 91.06 73 ASN A CA 1
ATOM 572 C C . ASN A 1 73 ? -11.649 10.992 8.136 1.00 91.06 73 ASN A C 1
ATOM 574 O O . ASN A 1 73 ? -12.768 10.827 8.616 1.00 91.06 73 ASN A O 1
ATOM 578 N N . LYS A 1 74 ? -11.096 10.107 7.294 1.00 91.00 74 LYS A N 1
ATOM 579 C CA . LYS A 1 74 ? -11.751 8.848 6.902 1.00 91.00 74 LYS A CA 1
ATOM 580 C C . LYS A 1 74 ? -12.027 7.943 8.101 1.00 91.00 74 LYS A C 1
ATOM 582 O O . LYS A 1 74 ? -13.149 7.469 8.246 1.00 91.00 74 LYS A O 1
ATOM 587 N N . VAL A 1 75 ? -11.042 7.735 8.979 1.00 91.94 75 VAL A N 1
ATOM 588 C CA . VAL A 1 75 ? -11.233 6.923 10.191 1.00 91.94 75 VAL A CA 1
ATOM 589 C C . VAL A 1 75 ? -12.288 7.552 11.094 1.00 91.94 75 VAL A C 1
ATOM 591 O O . VAL A 1 75 ? -13.230 6.875 11.482 1.00 91.94 75 VAL A O 1
ATOM 594 N N . SER A 1 76 ? -12.180 8.847 11.390 1.00 92.56 76 SER A N 1
ATOM 595 C CA . SER A 1 76 ? -13.144 9.559 12.235 1.00 92.56 76 SER A CA 1
ATOM 596 C C . SER A 1 76 ? -14.569 9.478 11.679 1.00 92.56 76 SER A C 1
ATOM 598 O O . SER A 1 76 ? -15.502 9.182 12.429 1.00 92.56 76 SER A O 1
ATOM 600 N N . ALA A 1 77 ? -14.731 9.663 10.366 1.00 91.75 77 ALA A N 1
ATOM 601 C CA . ALA A 1 77 ? -16.017 9.530 9.694 1.00 91.75 77 ALA A CA 1
ATOM 602 C C . ALA A 1 77 ? -16.567 8.102 9.801 1.00 91.75 77 ALA A C 1
ATOM 604 O O . ALA A 1 77 ? -17.744 7.933 10.119 1.00 91.75 77 ALA A O 1
ATOM 605 N N . TYR A 1 78 ? -15.729 7.077 9.603 1.00 92.31 78 TYR A N 1
ATOM 606 C CA . TYR A 1 78 ? -16.143 5.679 9.739 1.00 92.31 78 TYR A CA 1
ATOM 607 C C . TYR A 1 78 ? -16.602 5.369 11.169 1.00 92.31 78 TYR A C 1
ATOM 609 O O . TYR A 1 78 ? -17.724 4.906 11.368 1.00 92.31 78 TYR A O 1
ATOM 617 N N . LEU A 1 79 ? -15.774 5.705 12.167 1.00 90.12 79 LEU A N 1
ATOM 618 C CA . LEU A 1 79 ? -16.064 5.476 13.587 1.00 90.12 79 LEU A CA 1
ATOM 619 C C . LEU A 1 79 ? -17.366 6.157 14.039 1.00 90.12 79 LEU A C 1
ATOM 621 O O . LEU A 1 79 ? -18.059 5.628 14.902 1.00 90.12 79 LEU A O 1
ATOM 625 N N . SER A 1 80 ? -17.697 7.314 13.462 1.00 88.31 80 SER A N 1
ATOM 626 C CA . SER A 1 80 ? -18.894 8.084 13.832 1.00 88.31 80 SER A CA 1
ATOM 627 C C . SER A 1 80 ? -20.166 7.634 13.105 1.00 88.31 80 SER A C 1
ATOM 629 O O . SER A 1 80 ? -21.258 7.893 13.590 1.00 88.31 80 SER A O 1
ATOM 631 N N . SER A 1 81 ? -20.050 6.991 11.939 1.00 86.81 81 SER A N 1
ATOM 632 C CA . SER A 1 81 ? -21.201 6.618 11.096 1.00 86.81 81 SER A CA 1
ATOM 633 C C . SER A 1 81 ? -21.662 5.168 11.263 1.00 86.81 81 SER A C 1
ATOM 635 O O . SER A 1 81 ? -22.756 4.828 10.820 1.00 86.81 81 SER A O 1
ATOM 637 N N . HIS A 1 82 ? -20.869 4.316 11.920 1.00 82.50 82 HIS A N 1
ATOM 638 C CA . HIS A 1 82 ? -21.138 2.879 12.042 1.00 82.50 82 HIS A CA 1
ATOM 639 C C . HIS A 1 82 ? -21.519 2.488 13.474 1.00 82.50 82 HIS A C 1
ATOM 641 O O . HIS A 1 82 ? -20.926 1.602 14.086 1.00 82.50 82 HIS A O 1
ATOM 647 N N . GLU A 1 83 ? -22.562 3.128 14.012 1.00 72.12 83 GLU A N 1
ATOM 648 C CA . GLU A 1 83 ? -23.049 2.874 15.376 1.00 72.12 83 GLU A CA 1
ATOM 649 C C . GLU A 1 83 ? -23.545 1.437 15.600 1.00 72.12 83 GLU A C 1
ATOM 651 O O . GLU A 1 83 ? -23.673 1.019 16.745 1.00 72.12 83 GLU A O 1
ATOM 656 N N . ILE A 1 84 ? -23.826 0.655 14.552 1.00 68.62 84 ILE A N 1
ATOM 657 C CA . ILE A 1 84 ? -24.260 -0.754 14.657 1.00 68.62 84 ILE A CA 1
ATOM 658 C C . ILE A 1 84 ? -23.053 -1.715 14.715 1.00 68.62 84 ILE A C 1
ATOM 660 O O . ILE A 1 84 ? -23.201 -2.909 14.967 1.00 68.62 84 ILE A O 1
ATOM 664 N N . GLU A 1 85 ? -21.831 -1.219 14.551 1.00 81.94 85 GLU A N 1
ATOM 665 C CA . GLU A 1 85 ? -20.612 -2.022 14.621 1.00 81.94 85 GLU A CA 1
ATOM 666 C C . GLU A 1 85 ? -19.918 -1.817 15.973 1.00 81.94 85 GLU A C 1
ATOM 668 O O . GLU A 1 85 ? -19.942 -0.738 16.566 1.00 81.94 85 GLU A O 1
ATOM 673 N N . LEU A 1 86 ? -19.325 -2.881 16.511 1.00 85.25 86 LEU A N 1
ATOM 674 C CA . LEU A 1 86 ? -18.406 -2.808 17.640 1.00 85.25 86 LEU A CA 1
ATOM 675 C C . LEU A 1 86 ? -16.986 -2.846 17.088 1.00 85.25 86 LEU A C 1
ATOM 677 O O . LEU A 1 86 ? -16.421 -3.918 16.875 1.00 85.25 86 LEU A O 1
ATOM 681 N N . ILE A 1 87 ? -16.431 -1.667 16.841 1.00 88.75 87 ILE A N 1
ATOM 682 C CA . ILE A 1 87 ? -15.079 -1.505 16.311 1.00 88.75 87 ILE A CA 1
ATOM 683 C C . ILE A 1 87 ? -14.078 -1.721 17.446 1.00 88.75 87 ILE A C 1
ATOM 685 O O . ILE A 1 87 ? -14.207 -1.121 18.512 1.00 88.75 87 ILE A O 1
ATOM 689 N N . THR A 1 88 ? -13.084 -2.579 17.221 1.00 89.50 88 THR A N 1
ATOM 690 C CA . THR A 1 88 ? -12.075 -2.916 18.236 1.00 89.50 88 THR A CA 1
ATOM 691 C C . THR A 1 88 ? -10.670 -2.522 17.833 1.00 89.50 88 THR A C 1
ATOM 693 O O . THR A 1 88 ? -9.868 -2.194 18.706 1.00 89.50 88 THR A O 1
ATOM 696 N N . ASP A 1 89 ? -10.358 -2.539 16.537 1.00 93.38 89 ASP A N 1
ATOM 697 C CA . ASP A 1 89 ? -9.013 -2.264 16.051 1.00 93.38 89 ASP A CA 1
ATOM 698 C C . ASP A 1 89 ? -9.055 -1.375 14.810 1.00 93.38 89 ASP A C 1
ATOM 700 O O . ASP A 1 89 ? -9.840 -1.588 13.886 1.00 93.38 89 ASP A O 1
ATOM 704 N N . VAL A 1 90 ? -8.153 -0.401 14.775 1.00 94.62 90 VAL A N 1
ATOM 705 C CA . VAL A 1 90 ? -7.843 0.388 13.584 1.00 94.62 90 VAL A CA 1
ATOM 706 C C . VAL A 1 90 ? -6.362 0.196 13.304 1.00 94.62 90 VAL A C 1
ATOM 708 O O . VAL A 1 90 ? -5.512 0.597 14.098 1.00 94.62 90 VAL A O 1
ATOM 711 N N . THR A 1 91 ? -6.049 -0.428 12.177 1.00 96.31 91 THR A N 1
ATOM 712 C CA . THR A 1 91 ? -4.677 -0.659 11.733 1.00 96.31 91 THR A CA 1
ATOM 713 C C . THR A 1 91 ? -4.371 0.242 10.550 1.00 96.31 91 THR A C 1
ATOM 715 O O . THR A 1 91 ? -5.044 0.189 9.521 1.00 96.31 91 THR A O 1
ATOM 718 N N . VAL A 1 92 ? -3.336 1.063 10.701 1.00 94.88 92 VAL A N 1
ATOM 719 C CA . VAL A 1 92 ? -2.810 1.933 9.649 1.00 94.88 92 VAL A CA 1
ATOM 720 C C . VAL A 1 92 ? -1.419 1.429 9.286 1.00 94.88 92 VAL A C 1
ATOM 722 O O . VAL A 1 92 ? -0.475 1.564 10.066 1.00 94.88 92 VAL A O 1
ATOM 725 N N . THR A 1 93 ? -1.285 0.822 8.110 1.00 96.00 93 THR A N 1
ATOM 726 C CA . THR A 1 93 ? 0.013 0.412 7.572 1.00 96.00 93 THR A CA 1
ATOM 727 C C . THR A 1 93 ? 0.451 1.379 6.488 1.00 96.00 93 THR A C 1
ATOM 729 O O . THR A 1 93 ? -0.246 1.566 5.495 1.00 96.00 93 THR A O 1
ATOM 732 N N . THR A 1 94 ? 1.618 1.984 6.651 1.00 93.69 94 THR A N 1
ATOM 733 C CA . THR A 1 94 ? 2.252 2.776 5.601 1.00 93.69 94 THR A CA 1
ATOM 734 C C . THR A 1 94 ? 3.169 1.869 4.790 1.00 93.69 94 THR A C 1
ATOM 736 O O . THR A 1 94 ? 4.033 1.178 5.333 1.00 93.69 94 THR A O 1
ATOM 739 N N . SER A 1 95 ? 2.990 1.866 3.474 1.00 93.38 95 SER A N 1
ATOM 740 C CA . SER A 1 95 ? 3.671 0.919 2.595 1.00 93.38 95 SER A CA 1
ATOM 741 C C . SER A 1 95 ? 4.428 1.642 1.493 1.00 93.38 95 SER A C 1
ATOM 743 O O . SER A 1 95 ? 3.973 2.646 0.929 1.00 93.38 95 SER A O 1
ATOM 745 N N . SER A 1 96 ? 5.605 1.113 1.181 1.00 92.56 96 SER A N 1
ATOM 746 C CA . SER A 1 96 ? 6.368 1.479 -0.008 1.00 92.56 96 SER A CA 1
ATOM 747 C C . SER A 1 96 ? 6.603 0.234 -0.850 1.00 92.56 96 SER A C 1
ATOM 749 O O . SER A 1 96 ? 7.043 -0.799 -0.348 1.00 92.56 96 SER A O 1
ATOM 751 N N . SER A 1 97 ? 6.353 0.345 -2.152 1.00 93.00 97 SER A N 1
ATOM 752 C CA . SER A 1 97 ? 6.650 -0.724 -3.100 1.00 93.00 97 SER A CA 1
ATOM 753 C C . SER A 1 97 ? 8.140 -1.067 -3.139 1.00 93.00 97 SER A C 1
ATOM 755 O O . SER A 1 97 ? 8.983 -0.174 -3.010 1.00 93.00 97 SER A O 1
ATOM 757 N N . LYS A 1 98 ? 8.463 -2.312 -3.487 1.00 93.56 98 LYS A N 1
ATOM 758 C CA . LYS A 1 98 ? 9.834 -2.766 -3.791 1.00 93.56 98 LYS A CA 1
ATOM 759 C C . LYS A 1 98 ? 10.387 -2.286 -5.148 1.00 93.56 98 LYS A C 1
ATOM 761 O O . LYS A 1 98 ? 11.397 -2.800 -5.621 1.00 93.56 98 LYS A O 1
ATOM 766 N N . ALA A 1 99 ? 9.738 -1.317 -5.800 1.00 91.06 99 ALA A N 1
ATOM 767 C CA . ALA A 1 99 ? 10.296 -0.679 -6.988 1.00 91.06 99 ALA A CA 1
ATOM 768 C C . ALA A 1 99 ? 11.612 0.046 -6.644 1.00 91.06 99 ALA A C 1
ATOM 770 O O . ALA A 1 99 ? 11.685 0.714 -5.609 1.00 91.06 99 ALA A O 1
ATOM 771 N N . PRO A 1 100 ? 12.644 -0.050 -7.498 1.00 90.31 100 PRO A N 1
ATOM 772 C CA . PRO A 1 100 ? 13.955 0.487 -7.182 1.00 90.31 100 PRO A CA 1
ATOM 773 C C . PRO A 1 100 ? 14.022 2.002 -7.379 1.00 90.31 100 PRO A C 1
ATOM 775 O O . PRO A 1 100 ? 13.378 2.573 -8.264 1.00 90.31 100 PRO A O 1
ATOM 778 N N . PHE A 1 101 ? 14.897 2.635 -6.605 1.00 88.25 101 PHE A N 1
ATOM 779 C CA . PHE A 1 101 ? 15.381 3.980 -6.865 1.00 88.25 101 PHE A CA 1
ATOM 780 C C . PHE A 1 101 ? 16.530 3.953 -7.872 1.00 88.25 101 PHE A C 1
ATOM 782 O O . PHE A 1 101 ? 17.216 2.948 -8.069 1.00 88.25 101 PHE A O 1
ATOM 789 N N . TYR A 1 102 ? 16.752 5.105 -8.496 1.00 86.69 102 TYR A N 1
ATOM 790 C CA . TYR A 1 102 ? 17.949 5.358 -9.280 1.00 86.69 102 TYR A CA 1
ATOM 791 C C . TYR A 1 102 ? 18.945 6.168 -8.461 1.00 86.69 102 TYR A C 1
ATOM 793 O O . TYR A 1 102 ? 18.565 7.108 -7.761 1.00 86.69 102 TYR A O 1
ATOM 801 N N . THR A 1 103 ? 20.217 5.839 -8.625 1.00 88.19 103 THR A N 1
ATOM 802 C CA . THR A 1 103 ? 21.352 6.653 -8.197 1.00 88.19 103 THR A CA 1
ATOM 803 C C . THR A 1 103 ? 22.235 6.964 -9.405 1.00 88.19 103 THR A C 1
ATOM 805 O O . THR A 1 103 ? 22.038 6.415 -10.493 1.00 88.19 103 THR A O 1
ATOM 808 N N . THR A 1 104 ? 23.191 7.869 -9.243 1.00 90.38 104 THR A N 1
ATOM 809 C CA . THR A 1 104 ? 24.128 8.242 -10.303 1.00 90.38 104 THR A CA 1
ATOM 810 C C . THR A 1 104 ? 25.523 7.776 -9.916 1.00 90.38 104 THR A C 1
ATOM 812 O O . THR A 1 104 ? 26.067 8.228 -8.915 1.00 90.38 104 THR A O 1
ATOM 815 N N . ILE A 1 105 ? 26.122 6.908 -10.732 1.00 89.06 105 ILE A N 1
ATOM 816 C CA . ILE A 1 105 ? 27.519 6.480 -10.596 1.00 89.06 105 ILE A CA 1
ATOM 817 C C . ILE A 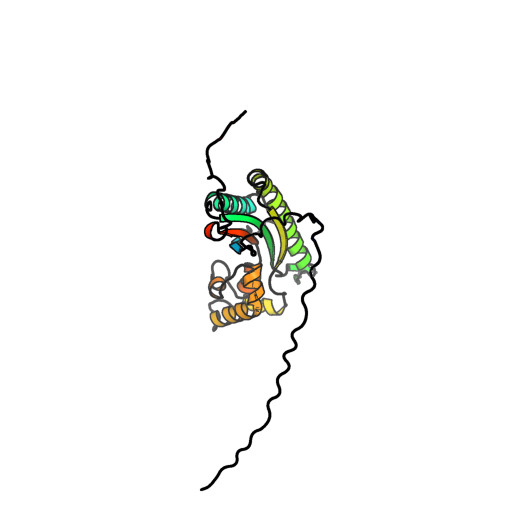1 105 ? 28.239 6.859 -11.889 1.00 89.06 105 ILE A C 1
ATOM 819 O O . ILE A 1 105 ? 27.808 6.476 -12.977 1.00 89.06 105 ILE A O 1
ATOM 823 N N . ASN A 1 106 ? 29.319 7.639 -11.786 1.00 91.00 106 ASN A N 1
ATOM 824 C CA . ASN A 1 106 ? 30.109 8.108 -12.935 1.00 91.00 106 ASN A CA 1
ATOM 825 C C . ASN A 1 106 ? 29.253 8.780 -14.030 1.00 91.00 106 ASN A C 1
ATOM 827 O O . ASN A 1 106 ? 29.411 8.507 -15.219 1.00 91.00 106 ASN A O 1
ATOM 831 N N . GLY A 1 107 ? 28.281 9.606 -13.624 1.00 89.94 107 GLY A N 1
ATOM 832 C CA . GLY A 1 107 ? 27.365 10.304 -14.538 1.00 89.94 107 GLY A CA 1
ATOM 833 C C . GLY A 1 107 ? 26.289 9.423 -15.188 1.00 89.94 107 GLY A C 1
ATOM 834 O O . GLY A 1 107 ? 25.453 9.936 -15.929 1.00 89.94 107 GLY A O 1
ATOM 835 N N . LYS A 1 108 ? 26.258 8.113 -14.906 1.00 90.00 108 LYS A N 1
ATOM 836 C CA . LYS A 1 108 ? 25.241 7.185 -15.415 1.00 90.00 108 LYS A CA 1
ATOM 837 C C . LYS A 1 108 ? 24.211 6.873 -14.336 1.00 90.00 108 LYS A C 1
ATOM 839 O O . LYS A 1 108 ? 24.568 6.583 -13.196 1.00 90.00 108 LYS A O 1
ATOM 844 N N . LYS A 1 109 ? 22.929 6.891 -14.712 1.00 88.06 109 LYS A N 1
ATOM 845 C CA . LYS A 1 109 ? 21.845 6.411 -13.848 1.00 88.06 109 LYS A CA 1
ATOM 846 C C . LYS A 1 109 ? 21.927 4.893 -13.736 1.00 88.06 109 LYS A C 1
ATOM 848 O O . LYS A 1 109 ? 21.830 4.194 -14.742 1.00 88.06 109 LYS A O 1
ATOM 853 N N . VAL A 1 110 ? 22.074 4.402 -12.519 1.00 90.50 110 VAL A N 1
ATOM 854 C CA . VAL A 1 110 ? 22.084 2.976 -12.184 1.00 90.50 110 VAL A CA 1
ATOM 855 C C . VAL A 1 110 ? 21.062 2.710 -11.086 1.00 90.50 110 VAL A C 1
ATOM 857 O O . VAL A 1 110 ? 20.599 3.639 -10.423 1.00 90.50 110 VAL A O 1
ATOM 860 N N . LEU A 1 111 ? 20.667 1.451 -10.922 1.00 89.75 111 LEU A N 1
ATOM 861 C CA . LEU A 1 111 ? 19.779 1.066 -9.830 1.00 89.75 111 LEU A CA 1
ATOM 862 C C . LEU A 1 111 ? 20.517 1.199 -8.500 1.00 89.75 111 LEU A C 1
ATOM 864 O O . LEU A 1 111 ? 21.672 0.791 -8.386 1.00 89.75 111 LEU A O 1
ATOM 868 N N . ASP A 1 112 ? 19.845 1.774 -7.512 1.00 90.62 112 ASP A N 1
ATOM 869 C CA . ASP A 1 112 ? 20.384 1.905 -6.167 1.00 90.62 112 ASP A CA 1
ATOM 870 C C . ASP A 1 112 ? 20.293 0.545 -5.441 1.00 90.62 112 ASP A C 1
ATOM 872 O O . ASP A 1 112 ? 19.177 0.045 -5.244 1.00 90.62 112 ASP A O 1
ATOM 876 N N . PRO A 1 113 ? 21.417 -0.079 -5.037 1.00 89.25 113 PRO A N 1
ATOM 877 C CA . PRO A 1 113 ? 21.389 -1.355 -4.320 1.00 89.25 113 PRO A CA 1
ATOM 878 C C . PRO A 1 113 ? 20.672 -1.260 -2.963 1.00 89.25 113 PRO A C 1
ATOM 880 O O . PRO A 1 113 ? 20.159 -2.266 -2.480 1.00 89.25 113 PRO A O 1
ATOM 883 N N . GLN A 1 114 ? 20.562 -0.061 -2.381 1.00 91.12 114 GLN A N 1
ATOM 884 C CA . GLN A 1 114 ? 19.886 0.197 -1.104 1.00 91.12 114 GLN A CA 1
ATOM 885 C C . GLN A 1 114 ? 18.422 0.629 -1.281 1.00 91.12 114 GLN A C 1
ATOM 887 O O . GLN A 1 114 ? 17.792 1.153 -0.360 1.00 91.12 114 GLN A O 1
ATOM 892 N N . SER A 1 115 ? 17.835 0.395 -2.460 1.00 91.00 115 SER A N 1
ATOM 893 C CA . SER A 1 115 ? 16.470 0.840 -2.772 1.00 91.00 115 SER A CA 1
ATOM 894 C C . SER A 1 115 ? 15.421 0.371 -1.762 1.00 91.00 115 SER A C 1
ATOM 896 O O . SER A 1 115 ? 14.564 1.154 -1.362 1.00 91.00 115 SER A O 1
ATOM 898 N N . ASN A 1 116 ? 15.492 -0.890 -1.328 1.00 93.19 116 ASN A N 1
ATOM 899 C CA . ASN A 1 116 ? 14.547 -1.444 -0.357 1.00 93.19 116 ASN A CA 1
ATOM 900 C C . ASN A 1 116 ? 14.696 -0.784 1.020 1.00 93.19 116 ASN A C 1
ATOM 902 O O . ASN A 1 116 ? 13.696 -0.435 1.643 1.00 93.19 116 ASN A O 1
ATOM 906 N N . GLU A 1 117 ? 15.929 -0.562 1.477 1.00 93.06 117 GLU A N 1
ATOM 907 C CA . GLU A 1 117 ? 16.211 0.122 2.746 1.00 93.06 117 GLU A CA 1
ATOM 908 C C . GLU A 1 117 ? 15.641 1.543 2.725 1.00 93.06 117 GLU A C 1
ATOM 910 O O . GLU A 1 117 ? 14.934 1.956 3.648 1.00 93.06 117 GLU A O 1
ATOM 915 N N . LYS A 1 118 ? 15.850 2.255 1.613 1.00 90.62 118 LYS A N 1
ATOM 916 C CA . LYS A 1 118 ? 15.299 3.592 1.387 1.00 90.62 118 LYS A CA 1
ATOM 917 C C . LYS A 1 118 ? 13.769 3.596 1.349 1.00 90.62 118 LYS A C 1
ATOM 919 O O . LYS A 1 118 ? 13.148 4.410 2.030 1.00 90.62 118 LYS A O 1
ATOM 924 N N . SER A 1 119 ? 13.149 2.673 0.614 1.00 91.06 119 SER A N 1
ATOM 925 C CA . SER A 1 119 ? 11.688 2.522 0.568 1.00 91.06 119 SER A CA 1
ATOM 926 C C . SER A 1 119 ? 11.095 2.251 1.955 1.00 91.06 119 SER A C 1
ATOM 928 O O . SER A 1 119 ? 10.070 2.842 2.309 1.00 91.06 119 SER A O 1
ATOM 930 N N . LEU A 1 120 ? 11.750 1.408 2.759 1.00 93.50 120 LEU A N 1
ATOM 931 C CA . LEU A 1 120 ? 11.326 1.109 4.126 1.00 93.50 120 LEU A CA 1
ATOM 932 C C . LEU A 1 120 ? 11.490 2.320 5.054 1.00 93.50 120 LEU A C 1
ATOM 934 O O . LEU A 1 120 ? 10.612 2.563 5.879 1.00 93.50 120 LEU A O 1
ATOM 938 N N . SER A 1 121 ? 12.571 3.094 4.914 1.00 91.25 121 SER A N 1
ATOM 939 C CA . SER A 1 121 ? 12.756 4.345 5.666 1.00 91.25 121 SER A CA 1
ATOM 940 C C . SER A 1 121 ? 11.606 5.315 5.410 1.00 91.25 121 SER A C 1
ATOM 942 O O . SER A 1 121 ? 10.979 5.791 6.353 1.00 91.25 121 SER A O 1
ATOM 944 N N . LEU A 1 122 ? 11.238 5.511 4.139 1.00 87.94 122 LEU A N 1
ATOM 945 C CA . LEU A 1 122 ? 10.107 6.364 3.765 1.00 87.94 122 LEU A CA 1
ATOM 946 C C . LEU A 1 122 ? 8.781 5.859 4.351 1.00 87.94 122 LEU A C 1
ATOM 948 O O . LEU A 1 122 ? 7.954 6.655 4.791 1.00 87.94 122 LEU A O 1
ATOM 952 N N . ALA A 1 123 ? 8.565 4.540 4.384 1.00 91.75 123 ALA A N 1
ATOM 953 C CA . ALA A 1 123 ? 7.385 3.964 5.025 1.00 91.75 123 ALA A CA 1
ATOM 954 C C . ALA A 1 123 ? 7.377 4.243 6.541 1.00 91.75 123 ALA A C 1
ATOM 956 O O . ALA A 1 123 ? 6.349 4.653 7.082 1.00 91.75 123 ALA A O 1
ATOM 957 N N . LYS A 1 124 ? 8.519 4.095 7.223 1.00 93.38 124 LYS A N 1
ATOM 958 C CA . LYS A 1 124 ? 8.657 4.368 8.665 1.00 93.38 124 LYS A CA 1
ATOM 959 C C . LYS A 1 124 ? 8.414 5.833 9.009 1.00 93.38 124 LYS A C 1
ATOM 961 O O . LYS A 1 124 ? 7.680 6.110 9.952 1.00 93.38 124 LYS A O 1
ATOM 966 N N . GLU A 1 125 ? 8.963 6.760 8.229 1.00 89.50 125 GLU A N 1
ATOM 967 C CA . GLU A 1 125 ? 8.715 8.196 8.407 1.00 89.50 125 GLU A CA 1
ATOM 968 C C . GLU A 1 125 ? 7.214 8.508 8.345 1.00 89.50 125 GLU A C 1
ATOM 970 O O . GLU A 1 125 ? 6.673 9.171 9.229 1.00 89.50 125 GLU A O 1
ATOM 975 N N . ARG A 1 126 ? 6.503 7.941 7.362 1.00 89.06 126 ARG A N 1
ATOM 976 C CA . ARG A 1 126 ? 5.042 8.084 7.238 1.00 89.06 126 ARG A CA 1
ATOM 977 C C . ARG A 1 126 ? 4.292 7.526 8.439 1.00 89.06 126 ARG A C 1
ATOM 979 O O . ARG A 1 126 ? 3.321 8.135 8.876 1.00 89.06 126 ARG A O 1
ATOM 986 N N . MET A 1 127 ? 4.721 6.376 8.955 1.00 93.25 127 MET A N 1
ATOM 987 C CA . MET A 1 127 ? 4.088 5.740 10.111 1.00 93.25 127 MET A CA 1
ATOM 988 C C . MET A 1 127 ? 4.168 6.647 11.344 1.00 93.25 127 MET A C 1
ATOM 990 O O . MET A 1 127 ? 3.170 6.799 12.044 1.00 93.25 127 MET A O 1
ATOM 994 N N . VAL A 1 128 ? 5.314 7.300 11.569 1.00 91.69 128 VAL A N 1
ATOM 995 C CA . VAL A 1 128 ? 5.497 8.257 12.674 1.00 91.69 128 VAL A CA 1
ATOM 996 C C . VAL A 1 128 ? 4.540 9.445 12.539 1.00 91.69 128 VAL A C 1
ATOM 998 O O . VAL A 1 128 ? 3.892 9.828 13.515 1.00 91.69 128 VAL A O 1
ATOM 1001 N N . PHE A 1 129 ? 4.383 10.002 11.333 1.00 88.62 129 PHE A N 1
ATOM 1002 C CA . PHE A 1 129 ? 3.397 11.063 11.095 1.00 88.62 129 PHE A CA 1
ATOM 1003 C C . PHE A 1 129 ? 1.961 10.582 11.300 1.00 88.62 129 PHE A C 1
ATOM 1005 O O . PHE A 1 129 ? 1.171 11.285 11.929 1.00 88.62 129 PHE A O 1
ATOM 1012 N N . ALA A 1 130 ? 1.625 9.381 10.824 1.00 89.94 130 ALA A N 1
ATOM 1013 C CA . ALA A 1 130 ? 0.305 8.800 11.029 1.00 89.94 130 ALA A CA 1
ATOM 1014 C C . ALA A 1 130 ? -0.018 8.613 12.505 1.00 89.94 130 ALA A C 1
ATOM 1016 O O . ALA A 1 130 ? -1.103 8.992 12.938 1.00 89.94 130 ALA A O 1
ATOM 1017 N N . GLU A 1 131 ? 0.925 8.120 13.298 1.00 92.94 131 GLU A N 1
ATOM 1018 C CA . GLU A 1 131 ? 0.736 8.011 14.737 1.00 92.94 131 GLU A CA 1
ATOM 1019 C C . GLU A 1 131 ? 0.519 9.381 15.398 1.00 92.94 131 GLU A C 1
ATOM 1021 O O . GLU A 1 131 ? -0.411 9.535 16.198 1.00 92.94 131 GLU A O 1
ATOM 1026 N N . LYS A 1 132 ? 1.326 10.386 15.032 1.00 90.75 132 LYS A N 1
ATOM 1027 C CA . LYS A 1 132 ? 1.196 11.752 15.556 1.00 90.75 132 LYS A CA 1
ATOM 1028 C C . LYS A 1 132 ? -0.182 12.340 15.247 1.00 90.75 132 LYS A C 1
ATOM 1030 O O . LYS A 1 132 ? -0.866 12.799 16.160 1.00 90.75 132 LYS A O 1
ATOM 1035 N N . VAL A 1 133 ? -0.603 12.296 13.984 1.00 88.25 133 VAL A N 1
ATOM 1036 C CA . VAL A 1 133 ? -1.881 12.857 13.517 1.00 88.25 133 VAL A CA 1
ATOM 1037 C C . VAL A 1 133 ? -3.071 12.139 14.168 1.00 88.25 133 VAL A C 1
ATOM 1039 O O . VAL A 1 133 ? -4.006 12.775 14.662 1.00 88.25 133 VAL A O 1
ATOM 1042 N N . MET A 1 134 ? -3.010 10.809 14.255 1.00 89.00 134 MET A N 1
ATOM 1043 C CA . MET A 1 134 ? -4.083 9.967 14.797 1.00 89.00 134 MET A CA 1
ATOM 1044 C C . MET A 1 134 ? -4.148 9.947 16.332 1.00 89.00 134 MET A C 1
ATOM 1046 O O . MET A 1 134 ? -5.101 9.404 16.891 1.00 8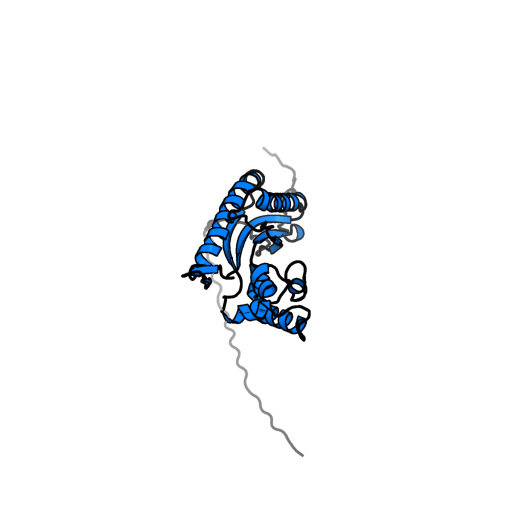9.00 134 MET A O 1
ATOM 1050 N N . SER A 1 135 ? -3.172 10.536 17.032 1.00 89.62 135 SER A N 1
ATOM 1051 C CA . SER A 1 135 ? -3.111 10.553 18.504 1.00 89.62 135 SER A CA 1
ATOM 1052 C C . SER A 1 135 ? -4.379 11.117 19.158 1.00 89.62 135 SER A C 1
ATOM 1054 O O . SER A 1 135 ? -4.858 10.570 20.149 1.00 89.62 135 SER A O 1
ATOM 1056 N N . SER A 1 136 ? -4.973 12.152 18.559 1.00 86.06 136 SER A N 1
ATOM 1057 C CA . SER A 1 136 ? -6.238 12.741 19.018 1.00 86.06 136 SER A CA 1
ATOM 1058 C C . SER A 1 136 ? -7.408 11.750 18.981 1.00 86.06 136 SER A C 1
ATOM 1060 O O . SER A 1 136 ? -8.190 11.694 19.926 1.00 86.06 136 SER A O 1
ATOM 1062 N N . LEU A 1 137 ? -7.491 10.900 17.950 1.00 88.69 137 LEU A N 1
ATOM 1063 C CA . LEU A 1 137 ? -8.528 9.869 17.862 1.00 88.69 137 LEU A CA 1
ATOM 1064 C C . LEU A 1 137 ? -8.345 8.786 18.929 1.00 88.69 137 LEU A C 1
ATOM 1066 O O . LEU A 1 137 ? -9.336 8.321 19.484 1.00 88.69 137 LEU A O 1
ATOM 1070 N N . LYS A 1 138 ? -7.102 8.429 19.285 1.00 87.06 138 LYS A N 1
ATOM 1071 C CA . LYS A 1 138 ? -6.847 7.482 20.389 1.00 87.06 138 LYS A CA 1
ATOM 1072 C C . LYS A 1 138 ? -7.485 7.964 21.698 1.00 87.06 138 LYS A C 1
ATOM 1074 O O . LYS A 1 138 ? -8.050 7.161 22.432 1.00 87.06 138 LYS A O 1
ATOM 1079 N N . ALA A 1 139 ? -7.421 9.270 21.972 1.00 86.31 139 ALA A N 1
ATOM 1080 C CA . ALA A 1 139 ? -8.009 9.859 23.174 1.00 86.31 139 ALA A CA 1
ATOM 1081 C C . ALA A 1 139 ? -9.547 9.867 23.138 1.00 86.31 139 ALA A C 1
ATOM 1083 O O . ALA A 1 139 ? -10.183 9.612 24.158 1.00 86.31 139 ALA A O 1
ATOM 1084 N N . SER A 1 140 ? -10.146 10.126 21.971 1.00 88.81 140 SER A N 1
ATOM 1085 C CA . SER A 1 140 ? -11.606 10.122 21.794 1.00 88.81 140 SER A CA 1
ATOM 1086 C C . SER A 1 140 ? -12.221 8.718 21.789 1.00 88.81 140 SER A C 1
ATOM 1088 O O . SER A 1 140 ? -13.392 8.570 22.130 1.00 88.81 140 SER A O 1
ATOM 1090 N N . TYR A 1 141 ? -11.445 7.689 21.437 1.00 89.38 141 TYR A N 1
ATOM 1091 C CA . TYR A 1 141 ? -11.904 6.301 21.344 1.00 89.38 141 TYR A CA 1
ATOM 1092 C C . TYR A 1 141 ? -11.009 5.359 22.170 1.00 89.38 141 TYR A C 1
ATOM 1094 O O . TYR A 1 141 ? -10.336 4.494 21.605 1.00 89.38 141 TYR A O 1
ATOM 1102 N N . PRO A 1 142 ? -11.011 5.476 23.513 1.00 85.81 142 PRO A N 1
ATOM 1103 C CA . PRO A 1 142 ? -10.060 4.775 24.385 1.00 85.81 142 PRO A CA 1
ATOM 1104 C C . PRO A 1 142 ? -10.193 3.244 24.360 1.00 85.81 142 PRO A C 1
ATOM 1106 O O . PRO A 1 142 ? -9.265 2.538 24.744 1.00 85.81 142 PRO A O 1
ATOM 1109 N N . ASN A 1 143 ? -11.335 2.725 23.900 1.00 86.50 143 ASN A N 1
ATOM 1110 C CA . ASN A 1 143 ? -11.602 1.289 23.802 1.00 86.50 143 ASN A CA 1
ATOM 1111 C C . ASN A 1 143 ? -11.171 0.680 22.454 1.00 86.50 143 ASN A C 1
ATOM 1113 O O . ASN A 1 143 ? -11.259 -0.535 22.286 1.00 86.50 143 ASN A O 1
ATOM 1117 N N . ILE A 1 144 ? -10.729 1.502 21.495 1.00 91.19 144 ILE A N 1
ATOM 1118 C CA . ILE A 1 144 ? -10.250 1.049 20.187 1.00 91.19 144 ILE A CA 1
ATOM 1119 C C . ILE A 1 144 ? -8.727 0.962 20.226 1.00 91.19 144 ILE A C 1
ATOM 1121 O O . ILE A 1 144 ? -8.032 1.921 20.568 1.00 91.19 144 ILE A O 1
ATOM 1125 N N . LYS A 1 145 ? -8.184 -0.184 19.818 1.00 93.75 145 LYS A N 1
ATOM 1126 C CA . LYS A 1 145 ? -6.745 -0.360 19.660 1.00 93.75 145 LYS A CA 1
ATOM 1127 C C . LYS A 1 145 ? -6.297 0.208 18.315 1.00 93.75 145 LYS A C 1
ATOM 1129 O O . LYS A 1 145 ? -6.627 -0.324 17.259 1.00 93.75 145 LYS A O 1
ATOM 1134 N N . PHE A 1 146 ? -5.496 1.265 18.352 1.00 94.25 146 PHE A N 1
ATOM 1135 C CA . PHE A 1 146 ? -4.872 1.821 17.154 1.00 94.25 146 PHE A CA 1
ATOM 1136 C C . PHE A 1 146 ? -3.474 1.228 16.960 1.00 94.25 146 PHE A C 1
ATOM 1138 O O . PHE A 1 146 ? -2.588 1.456 17.787 1.00 94.25 146 PHE A O 1
ATOM 1145 N N . ASN A 1 147 ? -3.275 0.492 15.867 1.00 95.94 147 ASN A N 1
ATOM 1146 C CA . ASN A 1 147 ? -1.995 -0.108 15.491 1.00 95.94 147 ASN A CA 1
ATOM 1147 C C . ASN A 1 147 ? -1.395 0.638 14.293 1.00 95.94 147 ASN A C 1
ATOM 1149 O O . ASN A 1 147 ? -2.097 0.942 13.327 1.00 95.94 147 ASN A O 1
ATOM 1153 N N . PHE A 1 148 ? -0.087 0.877 14.337 1.00 95.31 148 PHE A N 1
ATOM 1154 C CA . PHE A 1 148 ? 0.661 1.526 13.263 1.00 95.31 148 PHE A CA 1
ATOM 1155 C C . PHE A 1 148 ? 1.808 0.621 12.846 1.00 95.31 148 PHE A C 1
ATOM 1157 O O . PHE A 1 148 ? 2.499 0.059 13.696 1.00 95.31 148 PHE A O 1
ATOM 1164 N N . ALA A 1 149 ? 1.989 0.463 11.542 1.00 96.31 149 ALA A N 1
ATOM 1165 C CA . ALA A 1 149 ? 3.066 -0.338 10.985 1.00 96.31 149 ALA A CA 1
ATOM 1166 C C . ALA A 1 149 ? 3.633 0.326 9.731 1.00 96.31 149 ALA A C 1
ATOM 1168 O O . ALA A 1 149 ? 2.940 1.078 9.048 1.00 96.31 149 ALA A O 1
ATOM 1169 N N . ALA A 1 150 ? 4.885 0.003 9.424 1.00 95.31 150 ALA A N 1
ATOM 1170 C CA . ALA A 1 150 ? 5.553 0.380 8.191 1.00 95.31 150 ALA A CA 1
ATOM 1171 C C . ALA A 1 150 ? 6.120 -0.871 7.525 1.00 95.31 150 ALA A C 1
ATOM 1173 O O . ALA A 1 150 ? 6.812 -1.650 8.185 1.00 95.31 150 ALA A O 1
ATOM 1174 N N . GLU A 1 151 ? 5.873 -1.047 6.228 1.00 96.25 151 GLU A N 1
ATOM 1175 C CA . GLU A 1 151 ? 6.337 -2.233 5.506 1.00 96.25 151 GLU A CA 1
ATOM 1176 C C . GLU A 1 151 ? 6.810 -1.939 4.078 1.00 96.25 151 GLU A C 1
ATOM 1178 O O . GLU A 1 151 ? 6.431 -0.956 3.434 1.00 96.25 151 GLU A O 1
ATOM 1183 N N . LEU A 1 152 ? 7.659 -2.839 3.579 1.00 95.06 152 LEU A N 1
ATOM 1184 C CA . LEU A 1 152 ? 7.860 -3.009 2.147 1.00 95.06 152 LEU A CA 1
ATOM 1185 C C . LEU A 1 152 ? 6.787 -3.949 1.625 1.00 95.06 152 LEU A C 1
ATOM 1187 O O . LEU A 1 152 ? 6.619 -5.045 2.159 1.00 95.06 152 LEU A O 1
ATOM 1191 N N . ALA A 1 153 ? 6.119 -3.540 0.555 1.00 95.19 153 ALA A N 1
ATOM 1192 C CA . ALA A 1 153 ? 5.008 -4.287 -0.010 1.00 95.19 153 ALA A CA 1
ATOM 1193 C C . ALA A 1 153 ? 5.21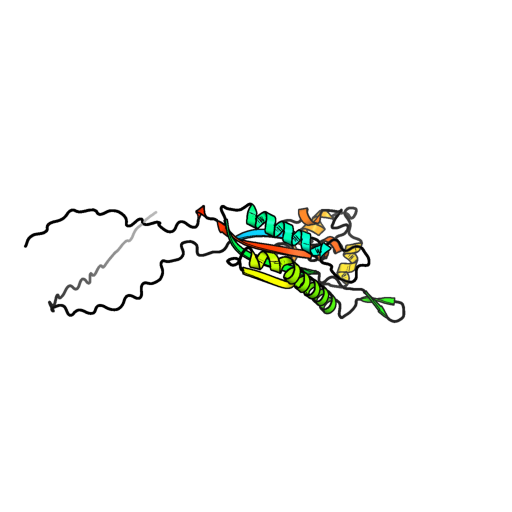5 -4.590 -1.499 1.00 95.19 153 ALA A C 1
ATOM 1195 O O . ALA A 1 153 ? 5.965 -3.911 -2.214 1.00 95.19 153 ALA A O 1
ATOM 1196 N N . GLY A 1 154 ? 4.520 -5.625 -1.956 1.00 94.81 154 GLY A N 1
ATOM 1197 C CA . GLY A 1 154 ? 4.488 -6.046 -3.347 1.00 94.81 154 GLY A CA 1
ATOM 1198 C C . GLY A 1 154 ? 5.565 -7.056 -3.753 1.00 94.81 154 GLY A C 1
ATOM 1199 O O . GLY A 1 154 ? 6.369 -7.521 -2.929 1.00 94.81 154 GLY A O 1
ATOM 1200 N N . PRO A 1 155 ? 5.555 -7.433 -5.043 1.00 95.12 155 PRO A N 1
ATOM 1201 C CA . PRO A 1 155 ? 6.475 -8.415 -5.599 1.00 95.12 155 PRO A CA 1
ATOM 1202 C C . PRO A 1 155 ? 7.916 -7.905 -5.597 1.00 95.12 155 PRO A C 1
ATOM 1204 O O . PRO A 1 155 ? 8.158 -6.699 -5.635 1.00 95.12 155 PRO A O 1
ATOM 1207 N N . ASP A 1 156 ? 8.879 -8.826 -5.583 1.00 94.12 156 ASP A N 1
ATOM 1208 C CA . ASP A 1 156 ? 10.288 -8.464 -5.727 1.00 94.12 156 ASP A CA 1
ATOM 1209 C C . ASP A 1 156 ? 10.568 -7.887 -7.119 1.00 94.12 156 ASP A C 1
ATOM 1211 O O . ASP A 1 156 ? 9.956 -8.270 -8.125 1.00 94.12 156 ASP A O 1
ATOM 1215 N N . PHE A 1 157 ? 11.496 -6.933 -7.159 1.00 94.19 157 PHE A N 1
ATOM 1216 C CA . PHE A 1 157 ? 11.941 -6.320 -8.398 1.00 94.19 157 PHE A CA 1
ATOM 1217 C C . PHE A 1 157 ? 13.004 -7.181 -9.084 1.00 94.19 157 PHE A C 1
ATOM 1219 O O . PHE A 1 157 ? 14.000 -7.580 -8.475 1.00 94.19 157 PHE A O 1
ATOM 1226 N N . HIS A 1 158 ? 12.837 -7.368 -10.388 1.00 92.88 158 HIS A N 1
ATOM 1227 C CA . HIS A 1 158 ? 13.848 -7.922 -11.276 1.00 92.88 158 HIS A CA 1
ATOM 1228 C C . HIS A 1 158 ? 14.188 -6.914 -12.379 1.00 92.88 158 HIS A C 1
ATOM 1230 O O . HIS A 1 158 ? 13.290 -6.247 -12.888 1.00 92.88 158 HIS A O 1
ATOM 1236 N N . PRO A 1 159 ? 15.450 -6.833 -12.845 1.00 91.50 159 PRO A N 1
ATOM 1237 C CA . PRO A 1 159 ? 15.829 -5.915 -13.924 1.00 91.50 159 PRO A CA 1
ATOM 1238 C C . PRO A 1 159 ? 14.968 -6.035 -15.191 1.00 91.50 159 PRO A C 1
ATOM 1240 O O . PRO A 1 159 ? 14.709 -5.033 -15.852 1.00 91.50 159 PRO A O 1
ATOM 1243 N N . ALA A 1 160 ? 14.479 -7.241 -15.498 1.00 93.50 160 ALA A N 1
ATOM 1244 C CA . ALA A 1 160 ? 13.583 -7.491 -16.626 1.00 93.50 160 ALA A CA 1
ATOM 1245 C C . ALA A 1 160 ? 12.224 -6.777 -16.503 1.00 93.50 160 ALA A C 1
ATOM 1247 O O . ALA A 1 160 ? 11.619 -6.474 -17.529 1.00 93.50 160 ALA A O 1
ATOM 1248 N N . ASP A 1 161 ? 11.781 -6.435 -15.289 1.00 94.88 161 ASP A N 1
ATOM 1249 C CA . ASP A 1 161 ? 10.543 -5.679 -15.061 1.00 94.88 161 ASP A CA 1
ATOM 1250 C C . ASP A 1 161 ? 10.610 -4.279 -15.687 1.00 94.88 161 ASP A C 1
ATOM 1252 O O . ASP A 1 161 ? 9.588 -3.665 -15.972 1.00 94.88 161 ASP A O 1
ATOM 1256 N N . LEU A 1 162 ? 11.808 -3.744 -15.948 1.00 93.50 162 LEU A N 1
ATOM 1257 C CA . LEU A 1 162 ? 11.947 -2.463 -16.644 1.00 93.50 162 LEU A CA 1
ATOM 1258 C C . LEU A 1 162 ? 11.364 -2.502 -18.064 1.00 93.50 162 LEU A C 1
ATOM 1260 O O . LEU A 1 162 ? 10.947 -1.456 -18.563 1.00 93.50 162 LEU A O 1
ATOM 1264 N N . ASN A 1 163 ? 11.279 -3.683 -18.684 1.00 95.06 163 ASN A N 1
ATOM 1265 C CA . ASN A 1 163 ? 10.642 -3.856 -19.989 1.00 95.06 163 ASN A CA 1
ATOM 1266 C C . ASN A 1 163 ? 9.131 -3.583 -19.925 1.00 95.06 163 ASN A C 1
ATOM 1268 O O . ASN A 1 163 ? 8.554 -3.075 -20.888 1.00 95.06 163 ASN A O 1
ATOM 1272 N N . ASP A 1 164 ? 8.503 -3.816 -18.770 1.00 96.38 164 ASP A N 1
ATOM 1273 C CA . ASP A 1 164 ? 7.069 -3.597 -18.557 1.00 96.38 164 ASP A CA 1
ATOM 1274 C C . ASP A 1 164 ? 6.689 -2.108 -18.598 1.00 96.38 164 ASP A C 1
ATOM 1276 O O . ASP A 1 164 ? 5.511 -1.762 -18.683 1.00 96.38 164 ASP A O 1
ATOM 1280 N N . ARG A 1 165 ? 7.672 -1.196 -18.596 1.00 94.69 165 ARG A N 1
ATOM 1281 C CA . ARG A 1 165 ? 7.446 0.244 -18.805 1.00 94.69 165 ARG A CA 1
ATOM 1282 C C . ARG A 1 165 ? 6.993 0.577 -20.222 1.00 94.69 165 ARG A C 1
ATOM 1284 O O . ARG A 1 165 ? 6.342 1.600 -20.417 1.00 94.69 165 ARG A O 1
ATOM 1291 N N . PHE A 1 166 ? 7.344 -0.270 -21.188 1.00 96.56 166 PHE A N 1
ATOM 1292 C CA . PHE A 1 166 ? 6.972 -0.112 -22.595 1.00 96.56 166 PHE A CA 1
ATOM 1293 C C . PHE A 1 166 ? 5.685 -0.867 -22.9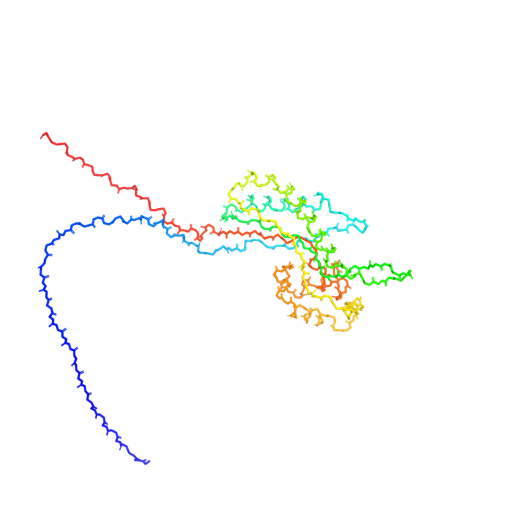47 1.00 96.56 166 PHE A C 1
ATOM 1295 O O . PHE A 1 166 ? 5.140 -0.684 -24.034 1.00 96.56 166 PHE A O 1
ATOM 1302 N N . VAL A 1 167 ? 5.186 -1.698 -22.028 1.00 96.62 167 VAL A N 1
ATOM 1303 C CA . VAL A 1 167 ? 3.931 -2.430 -22.182 1.00 96.62 167 VAL A CA 1
ATOM 1304 C C . VAL A 1 167 ? 2.794 -1.547 -21.676 1.00 96.62 167 VAL A C 1
ATOM 1306 O O . VAL A 1 167 ? 2.615 -1.353 -20.474 1.00 96.62 167 VAL A O 1
ATOM 1309 N N . THR A 1 168 ? 2.039 -0.991 -22.614 1.00 96.00 168 THR A N 1
ATOM 1310 C CA . THR A 1 168 ? 0.919 -0.072 -22.356 1.00 96.00 168 THR A CA 1
ATOM 1311 C C . THR A 1 168 ? -0.365 -0.657 -22.929 1.00 96.00 168 THR A C 1
ATOM 1313 O O . THR A 1 168 ? -0.323 -1.676 -23.615 1.00 96.00 168 THR A O 1
ATOM 1316 N N . ARG A 1 169 ? -1.504 0.015 -22.741 1.00 94.12 169 ARG A N 1
ATOM 1317 C CA . ARG A 1 169 ? -2.780 -0.384 -23.361 1.00 94.12 169 ARG A CA 1
ATOM 1318 C C . ARG A 1 169 ? -2.721 -0.561 -24.883 1.00 94.12 169 ARG A C 1
ATOM 1320 O O . ARG A 1 169 ? -3.505 -1.312 -25.444 1.00 94.12 169 ARG A O 1
ATOM 1327 N N . MET A 1 170 ? -1.809 0.157 -25.547 1.00 95.50 170 MET A N 1
ATOM 1328 C CA . MET A 1 170 ? -1.632 0.098 -27.001 1.00 95.50 170 MET A CA 1
ATOM 1329 C C . MET A 1 170 ? -0.863 -1.157 -27.432 1.00 95.50 170 MET A C 1
ATOM 1331 O O . MET A 1 170 ? -0.839 -1.498 -28.613 1.00 95.50 170 MET A O 1
ATOM 1335 N N . THR A 1 171 ? -0.206 -1.839 -26.492 1.00 97.00 171 THR A N 1
ATOM 1336 C CA . THR A 1 171 ? 0.472 -3.108 -26.735 1.00 97.00 171 THR A CA 1
ATOM 1337 C C . THR A 1 171 ? -0.569 -4.209 -26.904 1.00 97.00 171 THR A C 1
ATOM 1339 O O . THR A 1 171 ? -1.430 -4.401 -26.047 1.00 97.00 171 THR A O 1
ATOM 1342 N N . ALA A 1 172 ? -0.468 -4.973 -27.993 1.00 97.38 172 ALA A N 1
ATOM 1343 C CA . ALA A 1 172 ? -1.336 -6.123 -28.215 1.00 97.38 172 ALA A CA 1
ATOM 1344 C C . ALA A 1 172 ? -1.267 -7.100 -27.025 1.00 97.38 172 ALA A C 1
ATOM 1346 O O . ALA A 1 172 ? -0.181 -7.473 -26.564 1.00 97.38 172 ALA A O 1
ATOM 1347 N N . GLY A 1 173 ? -2.437 -7.502 -26.531 1.00 96.50 173 GLY A N 1
ATOM 1348 C CA . GLY A 1 173 ? -2.559 -8.406 -25.391 1.00 96.50 173 GLY A CA 1
ATOM 1349 C C . GLY A 1 173 ? -2.338 -7.754 -24.015 1.00 96.50 173 GLY A C 1
ATOM 1350 O O . GLY A 1 173 ? -1.922 -8.433 -23.077 1.00 96.50 173 GLY A O 1
ATOM 1351 N N . TYR A 1 174 ? -2.485 -6.428 -23.884 1.00 96.06 174 TYR A N 1
ATOM 1352 C CA . TYR A 1 174 ? -2.251 -5.726 -22.613 1.00 96.06 174 TYR A CA 1
ATOM 1353 C C . TYR A 1 174 ? -3.151 -6.230 -21.476 1.00 96.06 174 TYR A C 1
ATOM 1355 O O . TYR A 1 174 ? -2.650 -6.493 -20.384 1.00 96.06 174 TYR A O 1
ATOM 1363 N N . GLY A 1 175 ? -4.452 -6.405 -21.731 1.00 96.81 175 GLY A N 1
ATOM 1364 C CA . GLY A 1 175 ? -5.405 -6.865 -20.717 1.00 96.81 175 GLY A CA 1
ATOM 1365 C C . GLY A 1 175 ? -5.048 -8.248 -20.169 1.00 96.81 175 GLY A C 1
ATOM 1366 O O . GLY A 1 175 ? -5.016 -8.450 -18.959 1.00 96.81 175 GLY A O 1
ATOM 1367 N N . GLU A 1 176 ? -4.662 -9.172 -21.047 1.00 97.81 176 GLU A N 1
ATOM 1368 C CA . GLU A 1 176 ? -4.227 -10.524 -20.692 1.00 97.81 176 GLU A CA 1
ATOM 1369 C C . GLU A 1 176 ? -2.933 -10.509 -19.869 1.00 97.81 176 GLU A C 1
ATOM 1371 O O . GLU A 1 176 ? -2.759 -11.313 -18.951 1.00 97.81 176 GLU A O 1
ATOM 1376 N N . ARG A 1 177 ? -2.022 -9.571 -20.157 1.00 97.75 177 ARG A N 1
ATOM 1377 C CA . ARG A 1 177 ? -0.797 -9.382 -19.366 1.00 97.75 177 ARG A CA 1
ATOM 1378 C C . ARG A 1 177 ? -1.098 -8.833 -17.973 1.00 97.75 177 ARG A C 1
ATOM 1380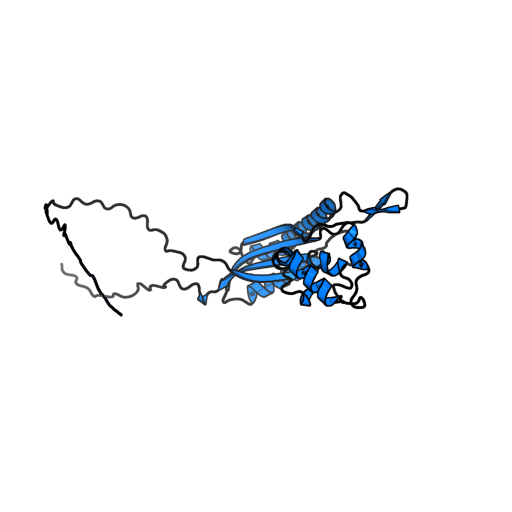 O O . ARG A 1 177 ? -0.466 -9.280 -17.020 1.00 97.75 177 ARG A O 1
ATOM 1387 N N . VAL A 1 178 ? -2.052 -7.910 -17.842 1.00 97.81 178 VAL A N 1
ATOM 1388 C CA . VAL A 1 178 ? -2.504 -7.390 -16.539 1.00 97.81 178 VAL A CA 1
ATOM 1389 C C . VAL A 1 178 ? -3.208 -8.479 -15.727 1.00 97.81 178 VAL A C 1
ATOM 1391 O O . VAL A 1 178 ? -2.913 -8.639 -14.544 1.00 97.81 178 VAL A O 1
ATOM 1394 N N . GLU A 1 179 ? -4.061 -9.287 -16.356 1.00 98.19 179 GLU A N 1
ATOM 1395 C CA . GLU A 1 179 ? -4.682 -10.454 -15.717 1.00 98.19 179 GLU A CA 1
ATOM 1396 C C . GLU A 1 179 ? -3.620 -11.447 -15.230 1.00 98.19 179 GLU A C 1
ATOM 1398 O O . GLU A 1 179 ? -3.614 -11.842 -14.064 1.00 98.19 179 GLU A O 1
ATOM 1403 N N . SER A 1 180 ? -2.662 -11.804 -16.091 1.00 98.00 180 SER A N 1
ATOM 1404 C CA . SER A 1 180 ? -1.567 -12.705 -15.723 1.00 98.00 180 SER A CA 1
ATOM 1405 C C . SER A 1 180 ? -0.723 -12.147 -14.573 1.00 98.00 180 SER A C 1
ATOM 1407 O O . SER A 1 180 ? -0.357 -12.897 -13.663 1.00 98.00 180 SER A O 1
ATOM 1409 N N . LEU A 1 181 ? -0.450 -10.839 -14.578 1.00 97.31 181 LEU A N 1
ATOM 1410 C CA . LEU A 1 181 ? 0.249 -10.147 -13.498 1.00 97.31 181 LEU A CA 1
ATOM 1411 C C . LEU A 1 181 ? -0.527 -10.246 -12.177 1.00 97.31 181 LEU A C 1
ATOM 1413 O O . LEU A 1 181 ? 0.065 -10.603 -11.154 1.00 97.31 181 LEU A O 1
ATOM 1417 N N . PHE A 1 182 ? -1.836 -9.974 -12.204 1.00 97.81 182 PHE A N 1
ATOM 1418 C CA . PHE A 1 182 ? -2.705 -10.083 -11.034 1.00 97.81 182 PHE A CA 1
ATOM 1419 C C . PHE A 1 182 ? -2.716 -11.511 -10.487 1.00 97.81 182 PHE A C 1
ATOM 1421 O O . PHE A 1 182 ? -2.424 -11.704 -9.311 1.00 97.81 182 PHE A O 1
ATOM 1428 N N . GLN A 1 183 ? -2.957 -12.522 -11.328 1.00 98.12 183 GLN A N 1
ATOM 1429 C CA . GLN A 1 183 ? -2.996 -13.921 -10.884 1.00 98.12 183 GLN A CA 1
ATOM 1430 C C . GLN A 1 183 ? -1.657 -14.379 -10.298 1.00 98.12 183 GLN A C 1
ATOM 1432 O O . GLN A 1 183 ? -1.626 -15.025 -9.249 1.00 98.12 183 GLN A O 1
ATOM 1437 N N . LYS A 1 184 ? -0.537 -13.992 -10.921 1.00 97.44 184 LYS A N 1
ATOM 1438 C CA . LYS A 1 184 ? 0.812 -14.328 -10.443 1.00 97.44 184 LYS A CA 1
ATOM 1439 C C . LYS A 1 184 ? 1.103 -13.766 -9.048 1.00 97.44 184 LYS A C 1
ATOM 1441 O O . LYS A 1 184 ? 1.839 -14.385 -8.282 1.00 97.44 184 LYS A O 1
ATOM 1446 N N . HIS A 1 185 ? 0.547 -12.603 -8.719 1.00 96.94 185 HIS A N 1
ATOM 1447 C CA . HIS A 1 185 ? 0.824 -11.877 -7.476 1.00 96.94 185 HIS A CA 1
ATOM 1448 C C . HIS A 1 185 ? -0.427 -11.673 -6.611 1.00 96.94 185 HIS A C 1
ATOM 1450 O O . HIS A 1 185 ? -0.460 -10.772 -5.767 1.00 96.94 185 HIS A O 1
ATOM 1456 N N . LYS A 1 186 ? -1.438 -12.532 -6.794 1.00 96.44 186 LYS A N 1
ATOM 1457 C CA . LYS A 1 186 ? -2.787 -12.361 -6.243 1.00 96.44 186 LYS A CA 1
ATOM 1458 C C . LYS A 1 186 ? -2.780 -12.106 -4.743 1.00 96.44 186 LYS A C 1
ATOM 1460 O O . LYS A 1 186 ? -3.331 -11.104 -4.318 1.00 96.44 186 LYS A O 1
ATOM 1465 N N . ALA A 1 187 ? -2.082 -12.941 -3.973 1.00 95.06 187 ALA A N 1
ATOM 1466 C CA . ALA A 1 187 ? -2.001 -12.801 -2.518 1.00 95.06 187 ALA A CA 1
ATOM 1467 C C . ALA A 1 187 ? -1.441 -11.435 -2.086 1.00 95.06 187 ALA A C 1
ATOM 1469 O O . ALA A 1 187 ? -2.014 -10.758 -1.243 1.00 95.06 187 ALA A O 1
ATOM 1470 N N . SER A 1 188 ? -0.351 -10.967 -2.708 1.00 95.12 188 SER A N 1
ATOM 1471 C CA . SER A 1 188 ? 0.166 -9.633 -2.383 1.00 95.12 188 SER A CA 1
ATOM 1472 C C . SER A 1 188 ? -0.831 -8.536 -2.755 1.00 95.12 188 SER A C 1
ATOM 1474 O O . SER A 1 188 ? -1.051 -7.629 -1.959 1.00 95.12 188 SER A O 1
ATOM 1476 N N . TYR A 1 189 ? -1.475 -8.627 -3.920 1.00 96.19 189 TYR A N 1
ATOM 1477 C CA . TYR A 1 189 ? -2.467 -7.643 -4.345 1.00 96.19 189 TYR A CA 1
ATOM 1478 C C . TYR A 1 189 ? -3.666 -7.574 -3.399 1.00 96.19 189 TYR A C 1
ATOM 1480 O O . TYR A 1 189 ? -4.029 -6.475 -2.979 1.00 96.19 189 TYR A O 1
ATOM 1488 N N . THR A 1 190 ? -4.223 -8.720 -3.009 1.00 93.81 190 THR A N 1
ATOM 1489 C CA . THR A 1 190 ? -5.378 -8.780 -2.107 1.00 93.81 190 THR A CA 1
ATOM 1490 C C . THR A 1 190 ? -5.020 -8.312 -0.704 1.00 93.81 190 THR A C 1
ATOM 1492 O O . THR A 1 190 ? -5.736 -7.495 -0.132 1.00 93.81 190 THR A O 1
ATOM 1495 N N . ASP A 1 191 ? -3.883 -8.759 -0.171 1.00 92.19 191 ASP A N 1
ATOM 1496 C CA . ASP A 1 191 ? -3.586 -8.609 1.256 1.00 92.19 191 ASP A CA 1
ATOM 1497 C C . ASP A 1 191 ? -2.837 -7.300 1.555 1.00 92.19 191 ASP A C 1
ATOM 1499 O O . ASP A 1 191 ? -2.955 -6.725 2.641 1.00 92.19 191 ASP A O 1
ATOM 1503 N N . GLN A 1 192 ? -2.044 -6.807 0.598 1.00 93.69 192 GLN A N 1
ATOM 1504 C CA . GLN A 1 192 ? -1.169 -5.643 0.789 1.00 93.69 192 GLN A CA 1
ATOM 1505 C C . GLN A 1 192 ? -1.637 -4.394 0.052 1.00 93.69 192 GLN A C 1
ATOM 1507 O O . GLN A 1 192 ? -1.407 -3.294 0.550 1.00 93.69 192 GLN A O 1
ATOM 1512 N N . ALA A 1 193 ? -2.301 -4.542 -1.094 1.00 93.00 193 ALA A N 1
ATOM 1513 C CA . ALA A 1 193 ? -2.802 -3.413 -1.879 1.00 93.00 193 ALA A CA 1
ATOM 1514 C C . ALA A 1 193 ? -4.336 -3.301 -1.889 1.00 93.00 193 ALA A C 1
ATOM 1516 O O . ALA A 1 193 ? -4.856 -2.340 -2.451 1.00 93.00 193 ALA A O 1
ATOM 1517 N N . ILE A 1 194 ? -5.059 -4.254 -1.280 1.00 93.44 194 ILE A N 1
ATOM 1518 C CA . ILE A 1 194 ? -6.533 -4.327 -1.289 1.00 93.44 194 ILE A CA 1
ATOM 1519 C C . ILE A 1 194 ? -7.093 -4.293 -2.730 1.00 93.44 194 ILE A C 1
ATOM 1521 O O . ILE A 1 194 ? -8.171 -3.773 -3.002 1.00 93.44 194 ILE A O 1
ATOM 1525 N N . VAL A 1 195 ? -6.339 -4.853 -3.680 1.00 93.69 195 VAL A N 1
ATOM 1526 C CA . VAL A 1 195 ? -6.743 -4.998 -5.082 1.00 93.69 195 VAL A CA 1
ATOM 1527 C C . VAL A 1 195 ? -7.538 -6.292 -5.210 1.00 93.69 195 VAL A C 1
ATOM 1529 O O . VAL A 1 195 ? -7.026 -7.375 -4.915 1.00 93.69 195 VAL A O 1
ATOM 1532 N N . GLN A 1 196 ? -8.796 -6.181 -5.629 1.00 92.19 196 GLN A N 1
ATOM 1533 C CA . GLN A 1 196 ? -9.740 -7.300 -5.634 1.00 92.19 196 GLN A CA 1
ATOM 1534 C C . GLN A 1 196 ? -9.759 -8.023 -6.979 1.00 92.19 196 GLN A C 1
ATOM 1536 O O . GLN A 1 196 ? -10.068 -9.216 -7.039 1.00 92.19 196 GLN A O 1
ATOM 1541 N N . SER A 1 197 ? -9.411 -7.317 -8.055 1.00 95.44 197 SER A N 1
ATOM 1542 C CA . SER A 1 197 ? -9.405 -7.862 -9.406 1.00 95.44 197 SER A CA 1
ATOM 1543 C C . SER A 1 197 ? -8.342 -7.217 -10.293 1.00 95.44 197 SER A C 1
ATOM 1545 O O . SER A 1 197 ? -7.815 -6.144 -10.007 1.00 95.44 197 SER A O 1
ATOM 1547 N N . SER A 1 198 ? -8.061 -7.855 -11.426 1.00 96.31 198 SER A N 1
ATOM 1548 C CA . SER A 1 198 ? -7.225 -7.278 -12.481 1.00 96.31 198 SER A CA 1
ATOM 1549 C C . SER A 1 198 ? -7.805 -5.992 -13.075 1.00 96.31 198 SER A C 1
ATOM 1551 O O . SER A 1 198 ? -7.038 -5.141 -13.519 1.00 96.31 198 SER A O 1
ATOM 1553 N N . TYR A 1 199 ? -9.130 -5.803 -13.041 1.00 95.69 199 TYR A N 1
ATOM 1554 C CA . TYR A 1 199 ? -9.778 -4.581 -13.522 1.00 95.69 199 TYR A CA 1
ATOM 1555 C C . TYR A 1 199 ? -9.332 -3.341 -12.750 1.00 95.69 199 TYR A C 1
ATOM 1557 O O . TYR A 1 199 ? -9.166 -2.281 -13.351 1.00 95.69 199 TYR A O 1
ATOM 1565 N N . ASP A 1 200 ? -9.049 -3.480 -11.453 1.00 92.69 200 ASP A N 1
ATOM 1566 C CA . ASP A 1 200 ? -8.536 -2.380 -10.629 1.00 92.69 200 ASP A CA 1
ATOM 1567 C C . ASP A 1 200 ? -7.169 -1.886 -11.134 1.00 92.69 200 ASP A C 1
ATOM 1569 O O . ASP A 1 200 ? -6.810 -0.727 -10.937 1.00 92.69 200 ASP A O 1
ATOM 1573 N N . LEU A 1 201 ? -6.409 -2.756 -11.810 1.00 94.56 201 LEU A N 1
ATOM 1574 C CA . LEU A 1 201 ? -5.088 -2.463 -12.369 1.00 94.56 201 LEU A CA 1
ATOM 1575 C C . LEU A 1 201 ? -5.141 -1.884 -13.792 1.00 94.56 201 LEU A C 1
ATOM 1577 O O . LEU A 1 201 ? -4.102 -1.479 -14.312 1.00 94.56 201 LEU A O 1
ATOM 1581 N N . LEU A 1 202 ? -6.324 -1.825 -14.414 1.00 94.31 202 LEU A N 1
ATOM 1582 C CA . LEU A 1 202 ? -6.532 -1.244 -15.747 1.00 94.31 202 LEU A CA 1
ATOM 1583 C C . LEU A 1 202 ? -6.824 0.267 -15.711 1.00 94.31 202 LEU A C 1
ATOM 1585 O O . LEU A 1 202 ? -6.987 0.880 -16.764 1.00 94.31 202 LEU A O 1
ATOM 1589 N N . ASP A 1 203 ? -6.879 0.887 -14.527 1.00 88.38 203 ASP A N 1
ATOM 1590 C CA . ASP A 1 203 ? -7.057 2.335 -14.376 1.00 88.38 203 ASP A CA 1
ATOM 1591 C C . ASP A 1 203 ? -5.820 3.095 -14.884 1.00 88.38 203 ASP A C 1
ATOM 1593 O O . ASP A 1 203 ? -4.809 3.226 -14.195 1.00 88.38 203 ASP A O 1
ATOM 1597 N N . GLU A 1 204 ? -5.909 3.632 -16.098 1.00 78.69 204 GLU A N 1
ATOM 1598 C CA . GLU A 1 204 ? -4.803 4.303 -16.786 1.00 78.69 204 GLU A CA 1
ATOM 1599 C C . GLU A 1 204 ? -4.366 5.617 -16.135 1.00 78.69 204 GLU A C 1
ATOM 1601 O O . GLU A 1 204 ? -3.198 6.003 -16.251 1.00 78.69 204 GLU A O 1
ATOM 1606 N N . GLN A 1 205 ? -5.272 6.302 -15.430 1.00 84.44 205 GLN A N 1
ATOM 1607 C CA . GLN A 1 205 ? -4.908 7.514 -14.692 1.00 84.44 205 GLN A CA 1
ATOM 1608 C C . GLN A 1 205 ? -3.954 7.165 -13.546 1.00 84.44 205 GLN A C 1
ATOM 1610 O O . GLN A 1 205 ? -3.084 7.958 -13.173 1.00 84.44 205 GLN A O 1
ATOM 1615 N N . LYS A 1 206 ? -4.075 5.944 -13.015 1.00 83.69 206 LYS A N 1
ATOM 1616 C CA . LYS A 1 206 ? -3.203 5.425 -11.964 1.00 83.69 206 LYS A CA 1
ATOM 1617 C C . LYS A 1 206 ? -2.002 4.670 -12.531 1.00 83.69 206 LYS A C 1
ATOM 1619 O O . LYS A 1 206 ? -0.884 4.903 -12.053 1.00 83.69 206 LYS A O 1
ATOM 1624 N N . PHE A 1 207 ? -2.197 3.823 -13.541 1.00 91.31 207 PHE A N 1
ATOM 1625 C CA . PHE A 1 207 ? -1.248 2.808 -14.007 1.00 91.31 207 PHE A CA 1
ATOM 1626 C C . PHE A 1 207 ? -1.031 2.863 -15.530 1.00 91.31 207 PHE A C 1
ATOM 1628 O O . PHE A 1 207 ? -1.462 1.994 -16.277 1.00 91.31 207 PHE A O 1
ATOM 1635 N N . GLY A 1 208 ? -0.291 3.866 -16.012 1.00 91.25 208 GLY A N 1
ATOM 1636 C CA . GLY A 1 208 ? -0.069 4.058 -17.457 1.00 91.25 208 GLY A CA 1
ATOM 1637 C C . GLY A 1 208 ? 0.722 2.955 -18.189 1.00 91.25 208 GLY A C 1
ATOM 1638 O O . GLY A 1 208 ? 0.836 2.997 -19.412 1.00 91.25 208 GLY A O 1
ATOM 1639 N N . ASN A 1 209 ? 1.303 1.986 -17.476 1.00 96.12 209 ASN A N 1
ATOM 1640 C CA . ASN A 1 209 ? 1.998 0.831 -18.053 1.00 96.12 209 ASN A CA 1
ATOM 1641 C C . ASN A 1 209 ? 2.022 -0.349 -17.067 1.00 96.12 209 ASN A C 1
ATOM 1643 O O . ASN A 1 209 ? 1.701 -0.198 -15.883 1.00 96.12 209 ASN A O 1
ATOM 1647 N N . LEU A 1 210 ? 2.426 -1.522 -17.555 1.00 97.06 210 LEU A N 1
ATOM 1648 C CA . LEU A 1 210 ? 2.442 -2.761 -16.775 1.00 97.06 210 LEU A CA 1
ATOM 1649 C C . LEU A 1 210 ? 3.412 -2.689 -15.578 1.00 97.06 210 LEU A C 1
ATOM 1651 O O . LEU A 1 210 ? 3.104 -3.214 -14.510 1.00 97.06 210 LEU A O 1
ATOM 1655 N N . PHE A 1 211 ? 4.528 -1.957 -15.696 1.00 96.31 211 PHE A N 1
ATOM 1656 C CA . PHE A 1 211 ? 5.443 -1.720 -14.571 1.00 96.31 211 PHE A CA 1
ATOM 1657 C C . PHE A 1 211 ? 4.757 -0.952 -13.429 1.00 96.31 211 PHE A C 1
ATOM 1659 O O . PHE A 1 211 ? 4.908 -1.295 -12.255 1.00 96.31 211 PHE A O 1
ATOM 1666 N N . LEU A 1 212 ? 3.977 0.083 -13.755 1.00 94.06 212 LEU A N 1
ATOM 1667 C CA . LEU A 1 212 ? 3.222 0.841 -12.759 1.00 94.06 212 LEU A CA 1
ATOM 1668 C C . LEU A 1 212 ? 2.103 -0.001 -12.146 1.00 94.06 212 LEU A C 1
ATOM 1670 O O . LEU A 1 212 ? 1.954 0.040 -10.928 1.00 94.06 212 LEU A O 1
ATOM 1674 N N . ALA A 1 213 ? 1.388 -0.804 -12.937 1.00 95.62 213 ALA A N 1
ATOM 1675 C CA . ALA A 1 213 ? 0.404 -1.759 -12.417 1.00 95.62 213 ALA A CA 1
ATOM 1676 C C . ALA A 1 213 ? 1.043 -2.785 -11.459 1.00 95.62 213 ALA A C 1
ATOM 1678 O O . ALA A 1 213 ? 0.429 -3.186 -10.469 1.00 95.62 213 ALA A O 1
ATOM 1679 N N . LYS A 1 214 ? 2.306 -3.169 -11.701 1.00 96.50 214 LYS A N 1
ATOM 1680 C CA . LYS A 1 214 ? 3.059 -4.099 -10.849 1.00 96.50 214 LYS A CA 1
ATOM 1681 C C . LYS A 1 214 ? 3.418 -3.527 -9.483 1.00 96.50 214 LYS A C 1
ATOM 1683 O O . LYS A 1 214 ? 3.302 -4.234 -8.489 1.00 96.50 214 LYS A O 1
ATOM 1688 N N . PHE A 1 215 ? 3.878 -2.280 -9.412 1.00 95.06 215 PHE A N 1
ATOM 1689 C CA . PHE A 1 215 ? 4.488 -1.765 -8.178 1.00 95.06 215 PHE A CA 1
ATOM 1690 C C . PHE A 1 215 ? 3.711 -0.638 -7.500 1.00 95.06 215 PHE A C 1
ATOM 1692 O O . PHE A 1 215 ? 3.702 -0.561 -6.273 1.00 95.06 215 PHE A O 1
ATOM 1699 N N . LYS A 1 216 ? 3.042 0.235 -8.257 1.00 92.12 216 LYS A N 1
ATOM 1700 C CA . LYS A 1 216 ? 2.384 1.426 -7.701 1.00 92.12 216 LYS A CA 1
ATOM 1701 C C . LYS A 1 216 ? 1.218 1.120 -6.742 1.00 92.12 216 LYS A C 1
ATOM 1703 O O . LYS A 1 216 ? 1.089 1.880 -5.786 1.00 92.12 216 LYS A O 1
ATOM 1708 N N . PRO A 1 217 ? 0.431 0.031 -6.896 1.00 93.25 217 PRO A N 1
ATOM 1709 C CA . PRO A 1 217 ? -0.624 -0.313 -5.933 1.00 93.25 217 PRO A CA 1
ATOM 1710 C C . PRO A 1 217 ? -0.131 -0.491 -4.491 1.00 93.25 217 PRO A C 1
ATOM 1712 O O . PRO A 1 217 ? -0.887 -0.293 -3.551 1.00 93.25 217 PRO A O 1
ATOM 1715 N N . PHE A 1 218 ? 1.148 -0.819 -4.309 1.00 93.62 218 PHE A N 1
ATOM 1716 C CA . PHE A 1 218 ? 1.767 -1.068 -3.005 1.00 93.62 218 PHE A CA 1
ATOM 1717 C C . PHE A 1 218 ? 2.335 0.194 -2.340 1.00 93.62 218 PHE A C 1
ATOM 1719 O O . PHE A 1 218 ? 3.025 0.109 -1.323 1.00 93.62 218 PHE A O 1
ATOM 1726 N N . HIS A 1 219 ? 2.108 1.366 -2.933 1.00 89.38 219 HIS A N 1
ATOM 1727 C CA . HIS A 1 219 ? 2.662 2.629 -2.469 1.00 89.38 219 HIS A CA 1
ATOM 1728 C C . HIS A 1 219 ? 1.557 3.531 -1.911 1.00 89.38 219 HIS A C 1
ATOM 1730 O O . HIS A 1 219 ? 0.782 4.118 -2.665 1.00 89.38 219 HIS A O 1
ATOM 1736 N N . GLY A 1 220 ? 1.481 3.657 -0.586 1.00 89.75 220 GLY A N 1
ATOM 1737 C CA . GLY A 1 220 ? 0.401 4.405 0.056 1.00 89.75 220 GLY A CA 1
ATOM 1738 C C . GLY A 1 220 ? 0.162 3.997 1.503 1.00 89.75 220 GLY A C 1
ATOM 1739 O O . GLY A 1 220 ? 1.090 3.594 2.208 1.00 89.75 220 GLY A O 1
ATOM 1740 N N . ILE A 1 221 ? -1.087 4.136 1.941 1.00 91.62 221 ILE A N 1
ATOM 1741 C CA . ILE A 1 221 ? -1.526 3.819 3.300 1.00 91.62 221 ILE A CA 1
ATOM 1742 C C . ILE A 1 221 ? -2.651 2.794 3.230 1.00 91.62 221 ILE A C 1
ATOM 1744 O O . ILE A 1 221 ? -3.743 3.098 2.755 1.00 91.62 221 ILE A O 1
ATOM 1748 N N . ARG A 1 222 ? -2.395 1.594 3.747 1.00 93.94 222 ARG A N 1
ATOM 1749 C CA . ARG A 1 222 ? -3.409 0.562 3.944 1.00 93.94 222 ARG A CA 1
ATOM 1750 C C . ARG A 1 222 ? -4.110 0.812 5.275 1.00 93.94 222 ARG A C 1
ATOM 1752 O O . ARG A 1 222 ? -3.495 0.719 6.338 1.00 93.94 222 ARG A O 1
ATOM 1759 N N . LEU A 1 223 ? -5.397 1.119 5.207 1.00 93.62 223 LEU A N 1
ATOM 1760 C CA . LEU A 1 223 ? -6.280 1.259 6.357 1.00 93.62 223 LEU A CA 1
ATOM 1761 C C . LEU A 1 223 ? -7.127 -0.006 6.490 1.00 93.62 223 LEU A C 1
ATOM 1763 O O . LEU A 1 223 ? -7.819 -0.389 5.549 1.00 93.62 223 LEU A O 1
ATOM 1767 N N . VAL A 1 224 ? -7.100 -0.625 7.668 1.00 94.75 224 VAL A N 1
ATOM 1768 C CA . VAL A 1 224 ? -7.944 -1.774 8.011 1.00 94.75 224 VAL A CA 1
ATOM 1769 C C . VAL A 1 224 ? -8.648 -1.489 9.334 1.00 94.75 224 VAL A C 1
ATOM 1771 O O . VAL A 1 224 ? -7.993 -1.274 10.354 1.00 94.75 224 VAL A O 1
ATOM 1774 N N . ILE A 1 225 ? -9.977 -1.498 9.326 1.00 93.44 225 ILE A N 1
ATOM 1775 C CA . ILE A 1 225 ? -10.819 -1.357 10.517 1.00 93.44 225 ILE A CA 1
ATOM 1776 C C . ILE A 1 225 ? -11.448 -2.716 10.801 1.00 93.44 225 ILE A C 1
ATOM 1778 O O . ILE A 1 225 ? -12.068 -3.315 9.920 1.00 93.44 225 ILE A O 1
ATOM 1782 N N . GLN A 1 226 ? -11.270 -3.207 12.024 1.00 92.81 226 GLN A N 1
ATOM 1783 C CA . GLN A 1 226 ? -11.755 -4.512 12.451 1.00 92.81 226 GLN A CA 1
ATOM 1784 C C . GLN A 1 226 ? -12.665 -4.403 13.667 1.00 92.81 226 GLN A C 1
ATOM 1786 O O . GLN A 1 226 ? -12.530 -3.509 14.509 1.00 92.81 226 GLN A O 1
ATOM 1791 N N . GLY A 1 227 ? -13.580 -5.356 13.769 1.00 89.06 227 GLY A N 1
ATOM 1792 C CA . GLY A 1 227 ? -14.520 -5.430 14.872 1.00 89.06 227 GLY A CA 1
ATOM 1793 C C . GLY A 1 227 ? -15.588 -6.490 14.651 1.00 89.06 227 GLY A C 1
ATOM 1794 O O . GLY A 1 227 ? -15.386 -7.462 13.919 1.00 89.06 227 GLY A O 1
ATOM 1795 N N . TYR A 1 228 ? -16.735 -6.283 15.286 1.00 84.88 228 TYR A N 1
ATOM 1796 C CA . TYR A 1 228 ? -17.878 -7.188 15.249 1.00 84.88 228 TYR A CA 1
ATOM 1797 C C . TYR A 1 228 ? -19.129 -6.453 14.774 1.00 84.88 228 TYR A C 1
ATOM 1799 O O . TYR A 1 228 ? -19.347 -5.290 15.112 1.00 84.88 228 TYR A O 1
ATOM 1807 N N . LYS A 1 229 ? -20.012 -7.145 14.056 1.00 73.62 229 LYS A N 1
ATOM 1808 C CA . LYS A 1 229 ? -21.360 -6.631 13.771 1.00 73.62 229 LYS A CA 1
ATOM 1809 C C . LYS A 1 229 ? -22.240 -6.865 14.999 1.00 73.62 229 LYS A C 1
ATOM 1811 O O . LYS A 1 229 ? -22.343 -8.010 15.439 1.00 73.62 229 LYS A O 1
ATOM 1816 N N . LYS A 1 230 ? -22.884 -5.831 15.562 1.00 65.19 230 LYS A N 1
ATOM 1817 C CA . LYS A 1 230 ? -23.660 -5.966 16.819 1.00 65.19 230 LYS A CA 1
ATOM 1818 C C . LYS A 1 230 ? -24.783 -7.000 16.733 1.00 65.19 230 LYS A C 1
ATOM 1820 O O . LYS A 1 230 ? -25.082 -7.644 17.728 1.00 65.19 230 LYS A O 1
ATOM 1825 N N . GLU A 1 231 ? -25.352 -7.225 15.551 1.00 59.72 231 GLU A N 1
ATOM 1826 C CA . GLU A 1 231 ? -26.376 -8.256 15.319 1.00 59.72 231 GLU A CA 1
ATOM 1827 C C . GLU A 1 231 ? -25.881 -9.688 15.596 1.00 59.72 231 GLU A C 1
ATOM 1829 O O . GLU A 1 231 ? -26.681 -10.557 15.948 1.00 59.72 231 GLU A O 1
ATOM 1834 N N . LEU A 1 232 ? -24.566 -9.912 15.478 1.00 56.53 232 LEU A N 1
ATOM 1835 C CA . LEU A 1 232 ? -23.886 -11.170 15.800 1.00 56.53 232 LEU A CA 1
ATOM 1836 C C . LEU A 1 232 ? -23.461 -11.234 17.277 1.00 56.53 232 LEU A C 1
ATOM 1838 O O . LEU A 1 232 ? -23.232 -12.315 17.809 1.00 56.53 232 LEU A O 1
ATOM 1842 N N . VAL A 1 233 ? -23.422 -10.092 17.972 1.00 56.84 233 VAL A N 1
ATOM 1843 C CA . VAL A 1 233 ? -23.136 -9.981 19.410 1.00 56.84 233 VAL A CA 1
ATOM 1844 C C . VAL A 1 233 ? -24.442 -10.159 20.201 1.00 56.84 233 VAL A C 1
ATOM 1846 O O . VAL A 1 233 ? -24.903 -9.259 20.900 1.00 56.84 233 VAL A O 1
ATOM 1849 N N . LYS A 1 234 ? -25.093 -11.323 20.090 1.00 53.94 234 LYS A N 1
ATOM 1850 C CA . LYS A 1 234 ? -26.232 -11.680 20.956 1.00 53.94 234 LYS A CA 1
ATOM 1851 C C . LYS A 1 234 ? -25.756 -12.576 22.094 1.00 53.94 234 LYS A C 1
ATOM 1853 O O . LYS A 1 234 ? -25.830 -13.796 21.996 1.00 53.94 234 LYS A O 1
ATOM 1858 N N . CYS A 1 235 ? -25.310 -11.972 23.191 1.00 54.31 235 CYS A N 1
ATOM 1859 C CA . CYS A 1 235 ? -25.213 -12.673 24.470 1.00 54.31 235 CYS A CA 1
ATOM 1860 C C . CYS A 1 235 ? -26.426 -12.292 25.322 1.00 54.31 235 CYS A C 1
ATOM 1862 O O . CYS A 1 235 ? -26.756 -11.116 25.442 1.00 54.31 235 CYS A O 1
ATOM 1864 N N . LEU A 1 236 ? -27.109 -13.300 25.862 1.00 44.34 236 LEU A N 1
ATOM 1865 C CA . LEU A 1 236 ? -28.350 -13.182 26.623 1.00 44.34 236 LEU A CA 1
ATOM 1866 C C . LEU A 1 236 ? -28.287 -12.041 27.657 1.00 44.34 236 LEU A C 1
ATOM 1868 O O . LEU A 1 236 ? -27.660 -12.180 28.708 1.00 44.34 236 LEU A O 1
ATOM 1872 N N . GLU A 1 237 ? -29.036 -10.961 27.421 1.00 46.78 237 GLU A N 1
ATOM 1873 C CA . GLU A 1 237 ? -29.630 -10.189 28.512 1.00 46.78 237 GLU A CA 1
ATOM 1874 C C . GLU A 1 237 ? -30.639 -11.102 29.222 1.00 46.78 237 GLU A C 1
ATOM 1876 O O . GLU A 1 237 ? -31.855 -10.976 29.065 1.00 46.78 237 GLU A O 1
ATOM 1881 N N . THR A 1 238 ? -30.157 -12.077 29.992 1.00 42.38 238 THR A N 1
ATOM 1882 C CA . THR A 1 238 ? -31.029 -12.791 30.921 1.00 42.38 238 THR A CA 1
ATOM 1883 C C . THR A 1 238 ? -31.324 -11.818 32.049 1.00 42.38 238 THR A C 1
ATOM 1885 O O . THR A 1 238 ? -30.591 -11.708 33.030 1.00 42.38 238 THR A O 1
ATOM 1888 N N . LYS A 1 239 ? -32.393 -11.042 31.864 1.00 40.44 239 LYS A N 1
ATOM 1889 C CA . LYS A 1 239 ? -33.074 -10.320 32.929 1.00 40.44 239 LYS A CA 1
ATOM 1890 C C . LYS A 1 239 ? -33.517 -11.339 33.980 1.00 40.44 239 LYS A C 1
ATOM 1892 O O . LYS A 1 239 ? -34.652 -11.797 33.948 1.00 40.44 239 LYS A O 1
ATOM 1897 N N . GLU A 1 240 ? -32.684 -11.633 34.971 1.00 39.38 240 GLU A N 1
ATOM 1898 C CA . GLU A 1 240 ? -33.191 -12.080 36.273 1.00 39.38 240 GLU A CA 1
ATOM 1899 C C . GLU A 1 240 ? -33.713 -10.858 37.044 1.00 39.38 240 GLU A C 1
ATOM 1901 O O . GLU A 1 240 ? -33.191 -10.415 38.062 1.00 39.38 240 GLU A O 1
ATOM 1906 N N . LYS A 1 241 ? -34.792 -10.282 36.515 1.00 43.00 241 LYS A N 1
ATOM 1907 C CA . LYS A 1 241 ? -35.824 -9.639 37.318 1.00 43.00 241 LYS A CA 1
ATOM 1908 C C . LYS A 1 241 ? -37.111 -10.359 36.957 1.00 43.00 241 LYS A C 1
ATOM 1910 O O . LYS A 1 241 ? -37.651 -10.091 35.896 1.00 43.00 241 LYS A O 1
ATOM 1915 N N . ILE A 1 242 ? -37.530 -11.288 37.815 1.00 37.97 242 ILE A N 1
ATOM 1916 C CA . ILE A 1 242 ? -38.901 -11.518 38.304 1.00 37.97 242 ILE A CA 1
ATOM 1917 C C . ILE A 1 242 ? -38.838 -12.757 39.210 1.00 37.97 242 ILE A C 1
ATOM 1919 O O . ILE A 1 242 ? -38.811 -13.893 38.750 1.00 37.97 242 ILE A O 1
ATOM 1923 N N . ASN A 1 243 ? -38.860 -12.526 40.521 1.00 32.78 243 ASN A N 1
ATOM 1924 C CA . ASN A 1 243 ? -39.820 -13.232 41.364 1.00 32.78 243 ASN A CA 1
ATOM 1925 C C . ASN A 1 243 ? -40.146 -12.366 42.593 1.00 32.78 243 ASN A C 1
ATOM 1927 O O . ASN A 1 243 ? -39.421 -12.401 43.586 1.00 32.78 243 ASN A O 1
ATOM 1931 N N . PRO A 1 244 ? -41.217 -11.555 42.547 1.00 46.41 244 PRO A N 1
ATOM 1932 C CA . PRO A 1 244 ? -41.857 -11.060 43.747 1.00 46.41 244 PRO A CA 1
ATOM 1933 C C . PRO A 1 244 ? -42.789 -12.168 44.252 1.00 46.41 244 PRO A C 1
ATOM 1935 O O . PRO A 1 244 ? -43.900 -12.341 43.758 1.00 46.41 244 PRO A O 1
ATOM 1938 N N . LYS A 1 245 ? -42.335 -12.939 45.237 1.00 38.81 245 LYS A N 1
ATOM 1939 C CA . LYS A 1 245 ? -43.228 -13.677 46.139 1.00 38.81 245 LYS A CA 1
ATOM 1940 C C . LYS A 1 245 ? -42.869 -13.229 47.549 1.00 38.81 245 LYS A C 1
ATOM 1942 O O . LYS A 1 245 ? -41.776 -13.500 48.025 1.00 38.81 245 LYS A O 1
ATOM 1947 N N . SER A 1 246 ? -43.592 -12.235 48.062 1.00 38.16 246 SER A N 1
ATOM 1948 C CA . SER A 1 246 ? -44.834 -12.407 48.835 1.00 38.16 246 SER A CA 1
ATOM 1949 C C . SER A 1 246 ? -44.540 -13.096 50.166 1.00 38.16 246 SER A C 1
ATOM 1951 O O . SER A 1 246 ? -44.118 -14.248 50.192 1.00 38.16 246 SER A O 1
ATOM 1953 N N . GLY A 1 247 ? -44.711 -12.337 51.245 1.00 37.88 247 GLY A N 1
ATOM 1954 C CA . GLY A 1 247 ? -44.161 -12.628 52.558 1.00 37.88 247 GLY A CA 1
ATOM 1955 C C . GLY A 1 247 ? -44.782 -13.787 53.328 1.00 37.88 247 GLY A C 1
ATOM 1956 O O . GLY A 1 247 ? -45.804 -14.350 52.958 1.00 37.88 247 GLY A O 1
ATOM 1957 N N . ALA A 1 248 ? -44.169 -14.041 54.478 1.00 35.81 248 ALA A N 1
ATOM 1958 C CA . ALA A 1 248 ? -44.862 -14.331 55.723 1.00 35.81 248 ALA A CA 1
ATOM 1959 C C . ALA A 1 248 ? -43.883 -14.062 56.872 1.00 35.81 248 ALA A C 1
ATOM 1961 O O . ALA A 1 248 ? -42.995 -14.856 57.160 1.00 35.81 248 ALA A O 1
ATOM 1962 N N . SER A 1 249 ? -44.060 -12.903 57.500 1.00 37.41 249 SER A N 1
ATOM 1963 C CA . SER A 1 249 ? -43.728 -12.703 58.906 1.00 37.41 249 SER A CA 1
ATOM 1964 C C . SER A 1 249 ? -44.601 -13.648 59.728 1.00 37.41 249 SER A C 1
ATOM 1966 O O . SER A 1 249 ? -45.822 -13.614 59.562 1.00 37.41 249 SER A O 1
ATOM 1968 N N . LYS A 1 250 ? -44.002 -14.459 60.602 1.00 40.78 250 LYS A N 1
ATOM 1969 C CA . LYS A 1 250 ? -44.599 -14.817 61.891 1.00 40.78 250 LYS A CA 1
ATOM 1970 C C . LYS A 1 250 ? -43.501 -14.931 62.946 1.00 40.78 250 LYS A C 1
ATOM 1972 O O . LYS A 1 250 ? -42.381 -15.330 62.644 1.00 40.78 250 LYS A O 1
ATOM 1977 N N . GLN A 1 251 ? -43.912 -14.451 64.111 1.00 43.09 251 GLN A N 1
ATOM 1978 C CA . GLN A 1 251 ? -43.218 -14.213 65.371 1.00 43.09 251 GLN A CA 1
ATOM 1979 C C . GLN A 1 251 ? -42.589 -15.464 65.975 1.00 43.09 251 GLN A C 1
ATOM 1981 O O . GLN A 1 251 ? -43.119 -16.567 65.710 1.00 43.09 251 GLN A O 1
#

Radius of gyration: 31.96 Å; chains: 1; bounding box: 75×88×94 Å

Secondary structure (DSSP, 8-state):
----------------------------------PPPPPS----EEEEEEEEE----TT--S--GGGTHHHHHHHHHHHHH-TTEEEEEEEEEEEEESPPPEEEETTEEEE-TTHHHHHHHHHHHHHHHHHHHHHHHHHH-TTSEEEEEEEEESSPP-GGGGGGGS--TTSTTHHHHHHHHHHHTHHHHHHHS---SGGGGG-TTT-SSHHHHHHGGGSEEEEEEEEEEGGG-------------------